Protein AF-A0A967VEQ6-F1 (afdb_monomer_lite)

Structure (mmCIF, N/CA/C/O backbone):
data_AF-A0A967VEQ6-F1
#
_entry.id   AF-A0A967VEQ6-F1
#
loop_
_atom_site.group_PDB
_atom_site.id
_atom_site.type_symbol
_atom_site.label_atom_id
_atom_site.label_alt_id
_atom_site.label_comp_id
_atom_site.label_asym_id
_atom_site.label_entity_id
_atom_site.label_seq_id
_atom_site.pdbx_PDB_ins_code
_atom_site.Cartn_x
_atom_site.Cartn_y
_atom_site.Cartn_z
_atom_site.occupancy
_atom_site.B_iso_or_equiv
_atom_site.auth_seq_id
_atom_site.auth_comp_id
_atom_site.auth_asym_id
_atom_site.auth_atom_id
_atom_site.pdbx_PDB_model_num
ATOM 1 N N . MET A 1 1 ? 59.742 14.431 -44.440 1.00 44.62 1 MET A N 1
ATOM 2 C CA . MET A 1 1 ? 60.206 13.029 -44.356 1.00 44.62 1 MET A CA 1
ATOM 3 C C . MET A 1 1 ? 60.712 12.872 -42.929 1.00 44.62 1 MET A C 1
ATOM 5 O O . MET A 1 1 ? 61.759 13.417 -42.638 1.00 44.62 1 MET A O 1
ATOM 9 N N . THR A 1 2 ? 59.955 12.389 -41.951 1.00 40.81 2 THR A N 1
ATOM 10 C CA . THR A 1 2 ? 58.990 11.280 -41.956 1.00 40.81 2 THR A CA 1
ATOM 11 C C . THR A 1 2 ? 57.835 11.520 -40.982 1.00 40.81 2 THR A C 1
ATOM 13 O O . THR A 1 2 ? 57.964 12.232 -39.993 1.00 40.81 2 THR A O 1
ATOM 16 N N . ASP A 1 3 ? 56.724 10.916 -41.373 1.00 40.66 3 ASP A N 1
ATOM 17 C CA . ASP A 1 3 ? 55.355 10.959 -40.883 1.00 40.66 3 ASP A CA 1
ATOM 18 C C . ASP A 1 3 ? 55.186 10.548 -39.408 1.00 40.66 3 ASP A C 1
ATOM 20 O O . ASP A 1 3 ? 55.704 9.517 -38.977 1.00 40.66 3 ASP A O 1
ATOM 24 N N . VAL A 1 4 ? 54.425 11.350 -38.661 1.00 54.12 4 VAL A N 1
ATOM 25 C CA . VAL A 1 4 ? 53.820 10.985 -37.375 1.00 54.12 4 VAL A CA 1
ATOM 26 C C . VAL A 1 4 ? 52.385 10.598 -37.707 1.00 54.12 4 VAL A C 1
ATOM 28 O O . VAL A 1 4 ? 51.506 11.455 -37.744 1.00 54.12 4 VAL A O 1
ATOM 31 N N . ALA A 1 5 ? 52.142 9.321 -37.992 1.00 50.91 5 ALA A N 1
ATOM 32 C CA . ALA A 1 5 ? 50.793 8.845 -38.252 1.00 50.91 5 ALA A CA 1
ATOM 33 C C . ALA A 1 5 ? 50.583 7.408 -37.767 1.00 50.91 5 ALA A C 1
ATOM 35 O O . ALA A 1 5 ? 51.317 6.490 -38.121 1.00 50.91 5 ALA A O 1
ATOM 36 N N . SER A 1 6 ? 49.475 7.247 -37.040 1.00 51.94 6 SER A N 1
ATOM 37 C CA . SER A 1 6 ? 48.657 6.036 -36.986 1.00 51.94 6 SER A CA 1
ATOM 38 C C . SER A 1 6 ? 49.161 4.855 -36.148 1.00 51.94 6 SER A C 1
ATOM 40 O O . SER A 1 6 ? 49.584 3.836 -36.686 1.00 51.94 6 SER A O 1
ATOM 42 N N . ILE A 1 7 ? 48.908 4.912 -34.835 1.00 46.06 7 ILE A N 1
ATOM 43 C CA . ILE A 1 7 ? 48.456 3.727 -34.081 1.00 46.06 7 ILE A CA 1
ATOM 44 C C . ILE A 1 7 ? 47.277 4.146 -33.189 1.00 46.06 7 ILE A C 1
ATOM 46 O O . ILE A 1 7 ? 47.379 4.231 -31.971 1.00 46.06 7 ILE A O 1
ATOM 50 N N . GLY A 1 8 ? 46.156 4.480 -33.824 1.00 44.72 8 GLY A N 1
ATOM 51 C CA . GLY A 1 8 ? 44.846 4.530 -33.181 1.00 44.72 8 GLY A CA 1
ATOM 52 C C . GLY A 1 8 ? 44.012 3.405 -33.770 1.00 44.72 8 GLY A C 1
ATOM 53 O O . GLY A 1 8 ? 43.327 3.609 -34.765 1.00 44.72 8 GLY A O 1
ATOM 54 N N . SER A 1 9 ? 44.139 2.193 -33.233 1.00 47.47 9 SER A N 1
ATOM 55 C CA . SER A 1 9 ? 43.247 1.096 -33.597 1.00 47.47 9 SER A CA 1
ATOM 56 C C . SER A 1 9 ? 41.858 1.412 -33.050 1.00 47.47 9 SER A C 1
ATOM 58 O O . SER A 1 9 ? 41.640 1.338 -31.840 1.00 47.47 9 SER A O 1
ATOM 60 N N . GLU A 1 10 ? 40.935 1.775 -33.940 1.00 49.12 10 GLU A N 1
ATOM 61 C CA . GLU A 1 10 ? 39.502 1.785 -33.669 1.00 49.12 10 GLU A CA 1
ATOM 62 C C . GLU A 1 10 ? 39.088 0.376 -33.230 1.00 49.12 10 GLU A C 1
ATOM 64 O O . GLU A 1 10 ? 38.864 -0.521 -34.045 1.00 49.12 10 GLU A O 1
ATOM 69 N N . VAL A 1 11 ? 39.000 0.160 -31.917 1.00 54.25 11 VAL A N 1
ATOM 70 C CA . VAL A 1 11 ? 38.234 -0.952 -31.359 1.00 54.25 11 VAL A CA 1
ATOM 71 C C . VAL A 1 11 ? 36.773 -0.586 -31.588 1.00 54.25 11 VAL A C 1
ATOM 73 O O . VAL A 1 11 ? 36.128 0.034 -30.748 1.00 54.25 11 VAL A O 1
ATOM 76 N N . GLY A 1 12 ? 36.273 -0.880 -32.788 1.00 50.41 12 GLY A N 1
ATOM 77 C CA . GLY A 1 12 ? 34.858 -0.757 -33.094 1.00 50.41 12 GLY A CA 1
ATOM 78 C C . GLY A 1 12 ? 34.085 -1.689 -32.170 1.00 50.41 12 GLY A C 1
ATOM 79 O O . GLY A 1 12 ? 34.202 -2.909 -32.286 1.00 50.41 12 GLY A O 1
ATOM 80 N N . GLU A 1 13 ? 33.323 -1.121 -31.236 1.00 62.56 13 GLU A N 1
ATOM 81 C CA . GLU A 1 13 ? 32.417 -1.894 -30.394 1.00 62.56 13 GLU A CA 1
ATOM 82 C C . GLU A 1 13 ? 31.507 -2.761 -31.279 1.00 62.56 13 GLU A C 1
ATOM 84 O O . GLU A 1 13 ? 30.995 -2.285 -32.304 1.00 62.56 13 GLU A O 1
ATOM 89 N N . PRO A 1 14 ? 31.276 -4.035 -30.920 1.00 56.16 14 PRO A N 1
ATOM 90 C CA . PRO A 1 14 ? 30.368 -4.8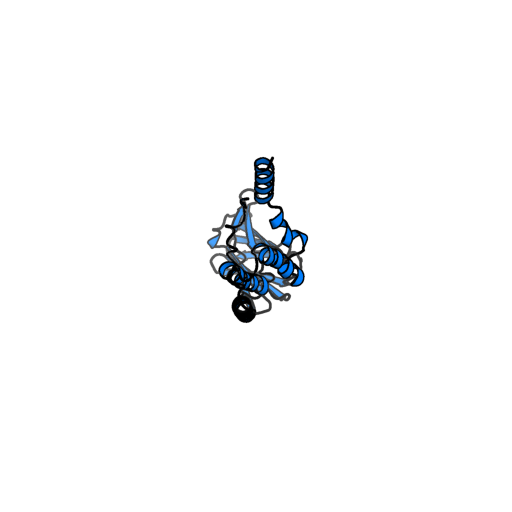83 -31.669 1.00 56.16 14 PRO A CA 1
ATOM 91 C C . PRO A 1 14 ? 28.955 -4.298 -31.579 1.00 56.16 14 PRO A C 1
ATOM 93 O O . PRO A 1 14 ? 28.251 -4.460 -30.584 1.00 56.16 14 PRO A O 1
ATOM 96 N N . ARG A 1 15 ? 28.516 -3.618 -32.645 1.00 61.06 15 ARG A N 1
ATOM 97 C CA . ARG A 1 15 ? 27.133 -3.156 -32.803 1.00 61.06 15 ARG A CA 1
ATOM 98 C C . ARG A 1 15 ? 26.207 -4.370 -32.755 1.00 61.06 15 ARG A C 1
ATOM 100 O O . ARG A 1 15 ? 26.087 -5.106 -33.735 1.00 61.06 15 ARG A O 1
ATOM 107 N N . ARG A 1 16 ? 25.559 -4.591 -31.606 1.00 64.69 16 ARG A N 1
ATOM 108 C CA . ARG A 1 16 ? 24.550 -5.644 -31.422 1.00 64.69 16 ARG A CA 1
ATOM 109 C C . ARG A 1 16 ? 23.496 -5.500 -32.523 1.00 64.69 16 ARG A C 1
ATOM 111 O O . ARG A 1 16 ? 22.902 -4.437 -32.693 1.00 64.69 16 ARG A O 1
ATOM 118 N N . GLY A 1 17 ? 23.287 -6.563 -33.300 1.00 73.31 17 GLY A N 1
ATOM 119 C CA . GLY A 1 17 ? 22.311 -6.551 -34.388 1.00 73.31 17 GLY A CA 1
ATOM 120 C C . GLY A 1 17 ? 20.896 -6.291 -33.863 1.00 73.31 17 GLY A C 1
ATOM 121 O O . GLY A 1 17 ? 20.541 -6.770 -32.786 1.00 73.31 17 GLY A O 1
ATOM 122 N N . ARG A 1 18 ? 20.069 -5.577 -34.641 1.00 71.50 18 ARG A N 1
ATOM 123 C CA . ARG A 1 18 ? 18.673 -5.226 -34.287 1.00 71.50 18 ARG A CA 1
ATOM 124 C C . ARG A 1 18 ? 17.852 -6.410 -33.751 1.00 71.50 18 ARG A C 1
ATOM 126 O O . ARG A 1 18 ? 17.027 -6.224 -32.865 1.00 71.50 18 ARG A O 1
ATOM 133 N N . GLY A 1 19 ? 18.100 -7.627 -34.246 1.00 75.19 19 GLY A N 1
ATOM 134 C CA . GLY A 1 19 ? 17.416 -8.842 -33.784 1.00 75.19 19 GLY A CA 1
ATOM 135 C C . GLY A 1 19 ? 17.726 -9.231 -32.333 1.00 75.19 19 GLY A C 1
ATOM 136 O O . GLY A 1 19 ? 16.833 -9.676 -31.620 1.00 75.19 19 GLY A O 1
ATOM 137 N N . ALA A 1 20 ? 18.956 -9.007 -31.861 1.00 80.25 20 ALA A N 1
ATOM 138 C CA . ALA A 1 20 ? 19.333 -9.296 -30.476 1.00 80.25 20 ALA A CA 1
ATOM 139 C C . ALA A 1 20 ? 18.688 -8.302 -29.498 1.00 80.25 20 ALA A C 1
ATOM 141 O O . ALA A 1 20 ? 18.198 -8.702 -28.447 1.00 80.25 20 ALA A O 1
ATOM 142 N N . GLN A 1 21 ? 18.628 -7.019 -29.868 1.00 82.56 21 GLN A N 1
ATOM 143 C CA . GLN A 1 21 ? 17.961 -5.989 -29.063 1.00 82.56 21 GLN A CA 1
ATOM 144 C C . GLN A 1 21 ? 16.451 -6.231 -28.959 1.00 82.56 21 GLN A C 1
ATOM 146 O O . GLN A 1 21 ? 15.888 -6.128 -27.873 1.00 82.56 21 GLN A O 1
ATOM 151 N N . ALA A 1 22 ? 15.806 -6.620 -30.063 1.00 85.88 22 ALA A N 1
ATOM 152 C CA . ALA A 1 22 ? 14.388 -6.971 -30.059 1.00 85.88 22 ALA A CA 1
ATOM 153 C C . ALA A 1 22 ? 14.085 -8.169 -29.140 1.00 85.88 22 ALA A C 1
ATOM 155 O O . ALA A 1 22 ? 13.099 -8.142 -28.407 1.00 85.88 22 ALA A O 1
ATOM 156 N N . GLY A 1 23 ? 14.952 -9.189 -29.129 1.00 91.75 23 GLY A N 1
ATOM 157 C CA . GLY A 1 23 ? 14.816 -10.336 -28.227 1.00 91.75 23 GLY A CA 1
ATOM 158 C C . GLY A 1 23 ? 14.926 -9.954 -26.747 1.00 91.75 23 GLY A C 1
ATOM 159 O O . GLY A 1 23 ? 14.109 -10.389 -25.941 1.00 91.75 23 GLY A O 1
ATOM 160 N N . LEU A 1 24 ? 15.887 -9.097 -26.389 1.00 93.00 24 LEU A N 1
ATOM 161 C CA . LEU A 1 24 ? 16.053 -8.620 -25.009 1.00 93.00 24 LEU A CA 1
ATOM 162 C C . LEU A 1 24 ? 14.868 -7.771 -24.542 1.00 93.00 24 LEU A C 1
ATOM 164 O O . LEU A 1 24 ? 14.398 -7.939 -23.418 1.00 93.00 24 LEU A O 1
ATOM 168 N N . LEU A 1 25 ? 14.344 -6.908 -25.416 1.00 94.12 25 LEU A N 1
ATOM 169 C CA . LEU A 1 25 ? 13.151 -6.125 -25.114 1.00 94.12 25 LEU A CA 1
ATOM 170 C C . LEU A 1 25 ? 11.929 -7.026 -24.898 1.00 94.12 25 LEU A C 1
ATOM 172 O O . LEU A 1 25 ? 11.168 -6.809 -23.959 1.00 94.12 25 LEU A O 1
ATOM 176 N N . ALA A 1 26 ? 11.763 -8.064 -25.723 1.00 95.31 26 ALA A N 1
ATOM 177 C CA . ALA A 1 26 ? 10.682 -9.029 -25.552 1.00 95.31 26 ALA A CA 1
ATOM 178 C C . ALA A 1 26 ? 10.773 -9.757 -24.201 1.00 95.31 26 ALA A C 1
ATOM 180 O O . ALA A 1 26 ? 9.753 -9.941 -23.543 1.00 95.31 26 ALA A O 1
ATOM 181 N N . ILE A 1 27 ? 11.983 -10.109 -23.752 1.00 96.88 27 ILE A N 1
ATOM 182 C CA . ILE A 1 27 ? 12.199 -10.700 -22.423 1.00 96.88 27 ILE A CA 1
ATOM 183 C C . ILE A 1 27 ? 11.841 -9.698 -21.321 1.00 96.88 27 ILE A C 1
ATOM 185 O O . ILE A 1 27 ? 11.131 -10.066 -20.391 1.00 96.88 27 ILE A O 1
ATOM 189 N N . ALA A 1 28 ? 12.279 -8.440 -21.425 1.00 97.06 28 ALA A N 1
ATOM 190 C CA . ALA A 1 28 ? 11.956 -7.412 -20.434 1.00 97.06 28 ALA A CA 1
ATOM 191 C C . ALA A 1 28 ? 10.438 -7.199 -20.306 1.00 97.06 28 ALA A C 1
ATOM 193 O O . ALA A 1 28 ? 9.916 -7.149 -19.195 1.00 97.06 28 ALA A O 1
ATOM 194 N N . ILE A 1 29 ? 9.722 -7.155 -21.434 1.00 97.56 29 ILE A N 1
ATOM 195 C CA . ILE A 1 29 ? 8.257 -7.053 -21.462 1.00 97.56 29 ILE A CA 1
ATOM 196 C C . ILE A 1 29 ? 7.610 -8.311 -20.877 1.00 97.56 29 ILE A C 1
ATOM 198 O O . ILE A 1 29 ? 6.671 -8.197 -20.097 1.00 97.56 29 ILE A O 1
ATOM 202 N N . ALA A 1 30 ? 8.101 -9.505 -21.217 1.00 98.06 30 ALA A N 1
ATOM 203 C CA . ALA A 1 30 ? 7.548 -10.756 -20.705 1.00 98.06 30 ALA A CA 1
ATOM 204 C C . ALA A 1 30 ? 7.719 -10.879 -19.184 1.00 98.06 30 ALA A C 1
ATOM 206 O O . ALA A 1 30 ? 6.769 -11.223 -18.486 1.00 98.06 30 ALA A O 1
ATOM 207 N N . VAL A 1 31 ? 8.906 -10.555 -18.663 1.00 98.25 31 VAL A N 1
ATOM 2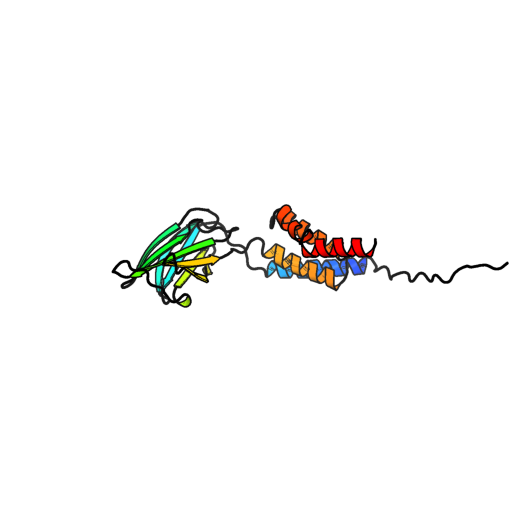08 C CA . VAL A 1 31 ? 9.179 -10.543 -17.219 1.00 98.25 31 VAL A CA 1
ATOM 209 C C . VAL A 1 31 ? 8.350 -9.466 -16.527 1.00 98.25 31 VAL A C 1
ATOM 211 O O . VAL A 1 31 ? 7.724 -9.752 -15.511 1.00 98.25 31 VAL A O 1
ATOM 214 N N . GLY A 1 32 ? 8.292 -8.255 -17.088 1.00 97.75 32 GLY A N 1
ATOM 215 C CA . GLY A 1 32 ? 7.473 -7.176 -16.543 1.00 97.75 32 GLY A CA 1
ATOM 216 C C . GLY A 1 32 ? 5.985 -7.524 -16.517 1.00 97.75 32 GLY A C 1
ATOM 217 O O . GLY A 1 32 ? 5.333 -7.343 -15.498 1.00 97.75 32 GLY A O 1
ATOM 218 N N . GLY A 1 33 ? 5.451 -8.108 -17.591 1.00 97.75 33 GLY A N 1
ATOM 219 C CA . GLY A 1 33 ? 4.062 -8.565 -17.651 1.00 97.75 33 GLY A CA 1
ATOM 220 C C . GLY A 1 33 ? 3.763 -9.695 -16.664 1.00 97.75 33 GLY A C 1
ATOM 221 O O . GLY A 1 33 ? 2.727 -9.669 -16.006 1.00 97.75 33 GLY A O 1
ATOM 222 N N . LEU A 1 34 ? 4.683 -10.653 -16.508 1.00 98.19 34 LEU A N 1
ATOM 223 C CA . LEU A 1 34 ? 4.556 -11.722 -15.514 1.00 98.19 34 LEU A CA 1
ATOM 224 C C . LEU A 1 34 ? 4.520 -11.158 -14.089 1.00 98.19 34 LEU A C 1
ATOM 226 O O . LEU A 1 34 ? 3.666 -11.545 -13.299 1.00 98.19 34 LEU A O 1
ATOM 230 N N . LEU A 1 35 ? 5.430 -10.240 -13.765 1.00 97.94 35 LEU A N 1
ATOM 231 C CA . LEU A 1 35 ? 5.487 -9.614 -12.449 1.00 97.94 35 LEU A CA 1
ATOM 232 C C . LEU A 1 35 ? 4.279 -8.712 -12.177 1.00 97.94 35 LEU A C 1
ATOM 234 O O . LEU A 1 35 ? 3.750 -8.745 -11.072 1.00 97.94 35 LEU A O 1
ATOM 238 N N . ALA A 1 36 ? 3.793 -7.979 -13.179 1.00 97.00 36 ALA A N 1
ATOM 239 C CA . ALA A 1 36 ? 2.558 -7.209 -13.068 1.00 97.00 36 ALA A CA 1
ATOM 240 C C . ALA A 1 36 ? 1.346 -8.110 -12.782 1.00 97.00 36 ALA A C 1
ATOM 242 O O . ALA A 1 36 ? 0.513 -7.769 -11.951 1.00 97.00 36 ALA A O 1
ATOM 243 N N . ALA A 1 37 ? 1.270 -9.282 -13.422 1.00 96.25 37 ALA A N 1
ATOM 244 C CA . ALA A 1 37 ? 0.191 -10.247 -13.203 1.00 96.25 37 ALA A CA 1
ATOM 245 C C . ALA A 1 37 ? 0.255 -10.949 -11.834 1.00 96.25 37 ALA A C 1
ATOM 247 O O . ALA A 1 37 ? -0.758 -11.452 -11.357 1.00 96.25 37 ALA A O 1
ATOM 248 N N . LEU A 1 38 ? 1.438 -11.007 -11.216 1.00 96.75 38 LEU A N 1
ATOM 249 C CA . LEU A 1 38 ? 1.645 -11.559 -9.873 1.00 96.75 38 LEU A CA 1
ATOM 250 C C . LEU A 1 38 ? 1.508 -10.508 -8.765 1.00 96.75 38 LEU A C 1
ATOM 252 O O . LEU A 1 38 ? 1.586 -10.860 -7.587 1.00 96.75 38 LEU A O 1
ATOM 256 N N . ALA A 1 39 ? 1.356 -9.232 -9.120 1.00 95.06 39 ALA A N 1
ATOM 257 C CA . ALA A 1 39 ? 1.254 -8.170 -8.138 1.00 95.06 39 ALA A CA 1
ATOM 258 C C . ALA A 1 39 ? -0.037 -8.301 -7.314 1.00 95.06 39 ALA A C 1
ATOM 260 O O . ALA A 1 39 ? -1.080 -8.670 -7.864 1.00 95.06 39 ALA A O 1
ATOM 261 N N . PRO A 1 40 ? 0.009 -7.977 -6.008 1.00 90.56 40 PRO A N 1
ATOM 262 C CA . PRO A 1 40 ? -1.200 -7.834 -5.213 1.00 90.56 40 PRO A CA 1
ATOM 263 C C . PRO A 1 40 ? -2.145 -6.825 -5.880 1.00 90.56 40 PRO A C 1
ATOM 265 O O . PRO A 1 40 ? -1.677 -5.757 -6.286 1.00 90.56 40 PRO A O 1
ATOM 268 N N . PRO A 1 41 ? -3.441 -7.146 -6.019 1.00 91.31 41 PRO A N 1
ATOM 269 C CA . PRO A 1 41 ? -4.391 -6.212 -6.591 1.00 91.31 41 PRO A CA 1
ATOM 270 C C . PRO A 1 41 ? -4.644 -5.065 -5.618 1.00 91.31 41 PRO A C 1
ATOM 272 O O . PRO A 1 41 ? -4.715 -5.277 -4.400 1.00 91.31 41 PRO A O 1
ATOM 275 N N . ASP A 1 42 ? -4.833 -3.878 -6.186 1.00 91.94 42 ASP A N 1
ATOM 276 C CA . ASP A 1 42 ? -5.193 -2.672 -5.452 1.00 91.94 42 ASP A CA 1
ATOM 277 C C . ASP A 1 42 ? -6.517 -2.874 -4.693 1.00 91.94 42 ASP A C 1
ATOM 279 O O . ASP A 1 42 ? -7.264 -3.839 -4.926 1.00 91.94 42 ASP A O 1
ATOM 283 N N . TRP A 1 43 ? -6.778 -2.023 -3.705 1.00 92.06 43 TRP A N 1
ATOM 284 C CA . TRP A 1 43 ? -8.017 -2.129 -2.940 1.00 92.06 43 TRP A CA 1
ATOM 285 C C . TRP A 1 43 ? -9.185 -1.648 -3.803 1.00 92.06 43 TRP A C 1
ATOM 287 O O . TRP A 1 43 ? -9.077 -0.591 -4.418 1.00 92.06 43 TRP A O 1
ATOM 297 N N . PRO A 1 44 ? -10.294 -2.402 -3.887 1.00 92.62 44 PRO A N 1
ATOM 298 C CA . PRO A 1 44 ? -11.470 -1.919 -4.582 1.00 92.62 44 PRO A CA 1
ATOM 299 C C . PRO A 1 44 ? -12.125 -0.804 -3.765 1.00 92.62 44 PRO A C 1
ATOM 301 O O . PRO A 1 44 ? -12.315 -0.949 -2.554 1.00 92.62 44 PRO A O 1
ATOM 304 N N . GLU A 1 45 ? -12.525 0.265 -4.445 1.00 92.56 45 GLU A N 1
ATOM 305 C CA . GLU A 1 45 ? -13.454 1.247 -3.893 1.00 92.56 45 GLU A CA 1
ATOM 306 C C . GLU A 1 45 ? -14.809 0.586 -3.586 1.00 92.56 45 GLU A C 1
ATOM 308 O O . GLU A 1 45 ? -15.261 -0.319 -4.302 1.00 92.56 45 GLU A O 1
ATOM 313 N N . GLY A 1 46 ? -15.483 1.062 -2.538 1.00 93.50 46 GLY A N 1
ATOM 314 C CA . GLY A 1 46 ? -16.851 0.663 -2.211 1.00 93.50 46 GLY A CA 1
ATOM 315 C C . GLY A 1 46 ? -17.054 0.211 -0.770 1.00 93.50 46 GLY A C 1
ATOM 316 O O . GLY A 1 46 ? -16.251 0.481 0.119 1.00 93.50 46 GLY A O 1
ATOM 317 N N . GLU A 1 47 ? -18.179 -0.459 -0.524 1.00 94.50 47 GLU A N 1
ATOM 318 C CA . GLU A 1 47 ? -18.587 -0.847 0.827 1.00 94.50 47 GLU A CA 1
ATOM 319 C C . GLU A 1 47 ? -17.621 -1.865 1.449 1.00 94.50 47 GLU A C 1
ATOM 321 O O . GLU A 1 47 ? -17.270 -2.885 0.854 1.00 94.50 47 GLU A O 1
ATOM 326 N N . GLY A 1 48 ? -17.229 -1.596 2.687 1.00 94.62 48 GLY A N 1
ATOM 327 C CA . GLY A 1 48 ? -16.397 -2.457 3.505 1.00 94.62 48 GLY A CA 1
ATOM 328 C C . GLY A 1 48 ? -16.855 -2.471 4.958 1.00 94.62 48 GLY A C 1
ATOM 329 O O . GLY A 1 48 ? -17.846 -1.857 5.357 1.00 94.62 48 GLY A O 1
ATOM 330 N N . THR A 1 49 ? -16.137 -3.212 5.792 1.00 96.19 49 THR A N 1
ATOM 331 C CA . THR A 1 49 ? -16.405 -3.263 7.234 1.00 96.19 49 THR A CA 1
ATOM 332 C C . THR A 1 49 ? -15.099 -3.276 7.998 1.00 96.19 49 THR A C 1
ATOM 334 O O . THR A 1 49 ? -14.263 -4.156 7.794 1.00 96.19 49 THR A O 1
ATOM 337 N N . VAL A 1 50 ? -14.933 -2.320 8.906 1.00 96.62 50 VAL A N 1
ATOM 338 C CA . VAL A 1 50 ? -13.836 -2.330 9.870 1.00 96.62 50 VAL A CA 1
ATOM 339 C C . VAL A 1 50 ? -14.270 -3.138 11.083 1.00 96.62 50 VAL A C 1
ATOM 341 O O . VAL A 1 50 ? -15.376 -2.982 11.590 1.00 96.62 50 VAL A O 1
ATOM 344 N N . THR A 1 51 ? -13.392 -4.022 11.537 1.00 97.06 51 THR A N 1
ATOM 345 C CA . THR A 1 51 ? -13.601 -4.922 12.669 1.00 97.06 51 THR A CA 1
ATOM 346 C C . THR A 1 51 ? -12.446 -4.767 13.643 1.00 97.06 51 THR A C 1
ATOM 348 O O . THR A 1 51 ? -11.281 -4.887 13.264 1.00 97.06 51 THR A O 1
ATOM 351 N N . LEU A 1 52 ? -12.772 -4.493 14.902 1.00 97.00 52 LEU A N 1
ATOM 352 C CA . LEU A 1 52 ? -11.819 -4.473 16.001 1.00 97.00 52 LEU A CA 1
ATOM 353 C C . LEU A 1 52 ? -11.976 -5.772 16.781 1.00 97.00 52 LEU A C 1
ATOM 355 O O . LEU A 1 52 ? -13.081 -6.112 17.208 1.00 97.00 52 LEU A O 1
ATOM 359 N N . SER A 1 53 ? -10.874 -6.484 16.975 1.00 95.62 53 SER A N 1
ATOM 360 C CA . SER A 1 53 ? -10.819 -7.697 17.785 1.00 95.62 53 SER A CA 1
ATOM 361 C C . SER A 1 53 ? -9.837 -7.528 18.936 1.00 95.62 53 SER A C 1
ATOM 363 O O . SER A 1 53 ? -8.764 -6.947 18.767 1.00 95.62 53 SER A O 1
ATOM 365 N N . TYR A 1 54 ? -10.198 -8.062 20.099 1.00 94.94 54 TYR A N 1
ATOM 366 C CA . TYR A 1 54 ? -9.349 -8.114 21.281 1.00 94.94 54 TYR A CA 1
ATOM 367 C C . TYR A 1 54 ? -9.219 -9.562 21.754 1.00 94.94 54 TYR A C 1
ATOM 369 O O . TYR A 1 54 ? -10.220 -10.249 21.931 1.00 94.94 54 TYR A O 1
ATOM 377 N N . LEU A 1 55 ? -7.985 -10.047 21.923 1.00 93.62 55 LEU A N 1
ATOM 378 C CA . LEU A 1 55 ? -7.682 -11.440 22.294 1.00 93.62 55 LEU A CA 1
ATOM 379 C C . LEU A 1 55 ? -8.345 -12.484 21.369 1.00 93.62 55 LEU A C 1
ATOM 381 O O . LEU A 1 55 ? -8.704 -13.579 21.798 1.00 93.62 55 LEU A O 1
ATOM 385 N N . GLY A 1 56 ? -8.491 -12.146 20.085 1.00 90.94 56 GLY A N 1
ATOM 386 C CA . GLY A 1 56 ? -9.108 -13.007 19.071 1.00 90.94 56 GLY A CA 1
ATOM 387 C C . GLY A 1 56 ? -10.639 -12.993 19.051 1.00 90.94 56 GLY A C 1
ATOM 388 O O . GLY A 1 56 ? -11.228 -13.663 18.205 1.00 90.94 56 GLY A O 1
ATOM 389 N N . GLU A 1 57 ? -11.289 -12.229 19.930 1.00 93.44 57 GLU A N 1
ATOM 390 C CA . GLU A 1 57 ? -12.738 -12.038 19.929 1.00 93.44 57 GLU A CA 1
ATOM 391 C C . GLU A 1 57 ? -13.094 -10.682 19.310 1.00 93.44 57 GLU A C 1
ATOM 393 O O . GLU A 1 57 ? -12.484 -9.660 19.628 1.00 93.44 57 GLU A O 1
ATOM 398 N N . GLN A 1 58 ? -14.074 -10.660 18.407 1.00 94.31 58 GLN A N 1
ATOM 399 C CA . GLN A 1 58 ? -14.539 -9.424 17.785 1.00 94.31 58 GLN A CA 1
ATOM 400 C C . GLN A 1 58 ? -15.283 -8.572 18.821 1.00 94.31 58 GLN A C 1
ATOM 402 O O . GLN A 1 58 ? -16.315 -8.990 19.341 1.00 94.31 58 GLN A O 1
ATOM 407 N N . VAL A 1 59 ? -14.779 -7.365 19.088 1.00 95.44 59 VAL A N 1
ATOM 408 C CA . VAL A 1 59 ? -15.360 -6.430 20.064 1.00 95.44 59 VAL A CA 1
ATOM 409 C C . VAL A 1 59 ? -16.161 -5.313 19.404 1.00 95.44 59 VAL A C 1
ATOM 411 O O . VAL A 1 59 ? -17.166 -4.886 19.962 1.00 95.44 59 VAL A O 1
ATOM 414 N N . ALA A 1 60 ? -15.766 -4.869 18.208 1.00 94.62 60 ALA A N 1
ATOM 415 C CA . ALA A 1 60 ? -16.473 -3.829 17.466 1.00 94.62 60 ALA A CA 1
ATOM 416 C C . ALA A 1 60 ? -16.510 -4.143 15.969 1.00 94.62 60 ALA A C 1
ATOM 418 O O . ALA A 1 60 ? -15.595 -4.768 15.429 1.00 94.62 60 ALA A O 1
ATOM 419 N N . ALA A 1 61 ? -17.552 -3.672 15.291 1.00 95.25 61 ALA A N 1
ATOM 420 C CA . ALA A 1 61 ? -17.587 -3.602 13.839 1.00 95.25 61 ALA A CA 1
ATOM 421 C C . ALA A 1 61 ? -18.386 -2.388 13.381 1.00 95.25 61 ALA A C 1
ATOM 423 O O . ALA A 1 61 ? -19.437 -2.096 13.950 1.00 95.25 61 ALA A O 1
ATOM 424 N N . ALA A 1 62 ? -17.905 -1.721 12.337 1.00 94.81 62 ALA A N 1
ATOM 425 C CA . ALA A 1 62 ? -18.610 -0.622 11.699 1.00 94.81 62 ALA A CA 1
ATOM 426 C C . ALA A 1 62 ? -18.490 -0.706 10.174 1.00 94.81 62 ALA A C 1
ATOM 428 O O . ALA A 1 62 ? -17.420 -1.062 9.663 1.00 94.81 62 ALA A O 1
ATOM 429 N N . PRO A 1 63 ? -19.575 -0.397 9.442 1.00 95.38 63 PRO A N 1
ATOM 430 C CA . PRO A 1 63 ? -19.504 -0.249 7.999 1.00 95.38 63 PRO A CA 1
ATOM 431 C C . PRO A 1 63 ? -18.636 0.961 7.652 1.00 95.38 63 PRO A C 1
ATOM 433 O O . PRO A 1 63 ? -18.655 1.969 8.357 1.00 95.38 63 PRO A O 1
ATOM 436 N N . VAL A 1 64 ? -17.881 0.848 6.567 1.00 94.94 64 VAL A N 1
ATOM 437 C CA . VAL A 1 64 ? -17.048 1.923 6.019 1.00 94.94 64 VAL A CA 1
ATOM 438 C C . VAL A 1 64 ? -17.171 1.923 4.502 1.00 94.94 64 VAL A C 1
ATOM 440 O O . VAL A 1 64 ? -17.485 0.888 3.916 1.00 94.94 64 VAL A O 1
ATOM 443 N N . VAL A 1 65 ? -16.888 3.050 3.860 1.00 94.81 65 VAL A N 1
ATOM 444 C CA . VAL A 1 65 ? -16.745 3.116 2.403 1.00 94.81 65 VAL A CA 1
ATOM 445 C C . VAL A 1 65 ? -15.269 3.323 2.086 1.00 94.81 65 VAL A C 1
ATOM 447 O O . VAL A 1 65 ? -14.677 4.333 2.456 1.00 94.81 65 VAL A O 1
ATOM 450 N N . VAL A 1 66 ? -14.653 2.326 1.456 1.00 92.75 66 VAL A N 1
ATOM 451 C CA . VAL A 1 66 ? -13.256 2.373 1.020 1.00 92.75 66 VAL A CA 1
ATOM 452 C C . VAL A 1 66 ? -13.135 3.344 -0.153 1.00 92.75 66 VAL A C 1
ATOM 454 O O . VAL A 1 66 ? -13.892 3.231 -1.118 1.00 92.75 66 VAL A O 1
ATOM 457 N N . GLY A 1 67 ? -12.183 4.272 -0.060 1.00 89.62 67 GLY A N 1
ATOM 458 C CA . GLY A 1 67 ? -11.954 5.350 -1.030 1.00 89.62 67 GLY A CA 1
ATOM 459 C C . GLY A 1 67 ? -12.584 6.687 -0.625 1.00 89.62 67 GLY A C 1
ATOM 460 O O . GLY A 1 67 ? -12.218 7.731 -1.161 1.00 89.62 67 GLY A O 1
ATOM 461 N N . GLU A 1 68 ? -13.472 6.697 0.374 1.00 88.19 68 GLU A N 1
ATOM 462 C CA . GLU A 1 68 ? -14.049 7.928 0.913 1.00 88.19 68 GLU A CA 1
ATOM 463 C C . GLU A 1 68 ? -13.328 8.369 2.194 1.00 88.19 68 GLU A C 1
ATOM 465 O O . GLU A 1 68 ? -13.077 7.585 3.112 1.00 88.19 68 GLU A O 1
ATOM 470 N N . SER A 1 69 ? -13.010 9.663 2.279 1.00 85.88 69 SER A N 1
ATOM 471 C CA . SER A 1 69 ? -12.398 10.272 3.468 1.00 85.88 69 SER A CA 1
ATOM 472 C C . SER A 1 69 ? -13.443 10.634 4.530 1.00 85.88 69 SER A C 1
ATOM 474 O O . SER A 1 69 ? -13.496 11.775 4.995 1.00 85.88 69 SER A O 1
ATOM 476 N N . GLU A 1 70 ? -14.311 9.685 4.882 1.00 90.31 70 GLU A N 1
ATOM 477 C CA . GLU A 1 70 ? -15.325 9.873 5.921 1.00 90.31 70 GLU A CA 1
ATOM 478 C C . GLU A 1 70 ? -14.800 9.381 7.280 1.00 90.31 70 GLU A C 1
ATOM 480 O O . GLU A 1 70 ? -14.418 8.215 7.393 1.00 90.31 70 GLU A O 1
ATOM 485 N N . PRO A 1 71 ? -14.763 10.231 8.324 1.00 92.88 71 PRO A N 1
ATOM 486 C CA . PRO A 1 71 ? -14.315 9.814 9.646 1.00 92.88 71 PRO A CA 1
ATOM 487 C C . PRO A 1 71 ? -15.199 8.707 10.229 1.00 92.88 71 PRO A C 1
ATOM 489 O O . PRO A 1 71 ? -16.426 8.793 10.180 1.00 92.88 71 PRO A O 1
ATOM 492 N N . VAL A 1 72 ? -14.582 7.698 10.844 1.00 94.19 72 VAL A N 1
ATOM 493 C CA . VAL A 1 72 ? -15.295 6.566 11.453 1.00 94.19 72 VAL A CA 1
ATOM 494 C C . VAL A 1 72 ? -14.889 6.446 12.911 1.00 94.19 72 VAL A C 1
ATOM 496 O O . VAL A 1 72 ? -13.738 6.143 13.205 1.00 94.19 72 VAL A O 1
ATOM 499 N N . ALA A 1 73 ? -15.849 6.625 13.815 1.00 94.94 73 ALA A N 1
ATOM 500 C CA . ALA A 1 73 ? -15.656 6.427 15.246 1.00 94.94 73 ALA A CA 1
ATOM 501 C C . ALA A 1 73 ? -16.590 5.326 15.758 1.00 94.94 73 ALA A C 1
ATOM 503 O O . ALA A 1 73 ? -17.778 5.303 15.424 1.00 94.94 73 ALA A O 1
ATOM 504 N N . VAL A 1 74 ? -16.055 4.403 16.555 1.00 95.00 74 VAL A N 1
ATOM 505 C CA . VAL A 1 74 ? -16.789 3.245 17.070 1.00 95.00 74 VAL A CA 1
ATOM 506 C C . VAL A 1 74 ? -16.476 3.046 18.540 1.00 95.00 74 VAL A C 1
ATOM 508 O O . VAL A 1 74 ? -15.346 2.739 18.913 1.00 95.00 74 VAL A O 1
ATOM 511 N N . ASP A 1 75 ? -17.514 3.147 19.359 1.00 94.25 75 ASP A N 1
ATOM 512 C CA . ASP A 1 75 ? -17.491 2.718 20.749 1.00 94.25 75 ASP A CA 1
ATOM 513 C C . ASP A 1 75 ? -17.941 1.262 20.859 1.00 94.25 75 ASP A C 1
ATOM 515 O O . ASP A 1 75 ? -18.948 0.847 20.278 1.00 94.25 75 ASP A O 1
ATOM 519 N N . ALA A 1 76 ? -17.221 0.482 21.653 1.00 93.25 76 ALA A N 1
ATOM 520 C CA . ALA A 1 76 ? -17.586 -0.880 21.990 1.00 93.25 76 ALA A CA 1
ATOM 521 C C . ALA A 1 76 ? -17.271 -1.193 23.449 1.00 93.25 76 ALA A C 1
ATOM 523 O O . ALA A 1 76 ? -16.487 -0.524 24.120 1.00 93.25 76 ALA A O 1
ATOM 524 N N . THR A 1 77 ? -17.897 -2.237 23.974 1.00 90.88 77 THR A N 1
ATOM 525 C CA . THR A 1 77 ? -17.631 -2.726 25.327 1.00 90.88 77 THR A CA 1
ATOM 526 C C . THR A 1 77 ? -17.576 -4.239 25.285 1.00 90.88 77 THR A C 1
ATOM 528 O O . THR A 1 77 ? -18.472 -4.877 24.735 1.00 90.88 77 THR A O 1
ATOM 531 N N . SER A 1 78 ? -16.524 -4.810 25.861 1.00 88.56 78 SER A N 1
ATOM 532 C CA . SER A 1 78 ? -16.363 -6.253 25.996 1.00 88.56 78 SER A CA 1
ATOM 533 C C . SER A 1 78 ? -15.821 -6.581 27.381 1.00 88.56 78 SER A C 1
ATOM 535 O O . SER A 1 78 ? -14.839 -5.991 27.835 1.00 88.56 78 SER A O 1
ATOM 537 N N . ALA A 1 79 ? -16.483 -7.516 28.064 1.00 86.62 79 ALA A N 1
ATOM 538 C CA . ALA A 1 79 ? -16.240 -7.834 29.468 1.00 86.62 79 ALA A CA 1
ATOM 539 C C . ALA A 1 79 ? -16.246 -6.571 30.358 1.00 86.62 79 ALA A C 1
ATOM 541 O O . ALA A 1 79 ? -17.290 -5.941 30.504 1.00 86.62 79 ALA A O 1
ATOM 542 N N . SER A 1 80 ? -15.101 -6.214 30.944 1.00 88.38 80 SER A N 1
ATOM 543 C CA . SER A 1 80 ? -14.907 -5.058 31.832 1.00 88.38 80 SER A CA 1
ATOM 544 C C . SER A 1 80 ? -14.118 -3.918 31.172 1.00 88.38 80 SER A C 1
ATOM 546 O O . SER A 1 80 ? -13.553 -3.074 31.869 1.00 88.38 80 SER A O 1
ATOM 548 N N . LEU A 1 81 ? -13.984 -3.940 29.842 1.00 93.00 81 LEU A N 1
ATOM 549 C CA . LEU A 1 81 ? -13.218 -2.961 29.074 1.00 93.00 81 LEU A CA 1
ATOM 550 C C . LEU A 1 81 ? -14.115 -2.254 28.058 1.00 93.00 81 LEU A C 1
ATOM 552 O O . LEU A 1 81 ? -14.919 -2.890 27.370 1.00 93.00 81 LEU A O 1
ATOM 556 N N . SER A 1 82 ? -13.936 -0.945 27.927 1.00 93.06 82 SER A N 1
ATOM 557 C CA . SER A 1 82 ? -14.474 -0.154 26.826 1.00 93.06 82 SER A CA 1
ATOM 558 C C . SER A 1 82 ? -13.383 0.135 25.801 1.00 93.06 82 SER A C 1
ATOM 560 O O . SER A 1 82 ? -12.220 0.355 26.139 1.00 93.06 82 SER A O 1
ATOM 562 N N . PHE A 1 83 ? -13.767 0.089 24.532 1.00 95.12 83 PHE A N 1
ATOM 563 C CA . PHE A 1 83 ? -12.902 0.310 23.385 1.00 95.12 83 PHE A CA 1
ATOM 564 C C . PHE A 1 83 ? -13.459 1.482 22.593 1.00 95.12 83 PHE A C 1
ATOM 566 O O . PHE A 1 83 ? -14.646 1.480 22.272 1.00 95.12 83 PHE A O 1
ATOM 573 N N . TYR A 1 84 ? -12.605 2.440 22.258 1.00 94.88 84 TYR A N 1
ATOM 574 C CA . TYR A 1 84 ? -12.935 3.518 21.337 1.00 94.88 84 TYR A CA 1
ATOM 575 C C . TYR A 1 84 ? -11.974 3.452 20.159 1.00 94.88 84 TYR A C 1
ATOM 577 O O . TYR A 1 84 ? -10.762 3.543 20.338 1.00 94.88 84 TYR A O 1
ATOM 585 N N . LEU A 1 85 ? -12.519 3.230 18.972 1.00 96.19 85 LEU A N 1
ATOM 586 C CA . LEU A 1 85 ? -11.796 3.231 17.710 1.00 96.19 85 LEU A CA 1
ATOM 587 C C . LEU A 1 85 ? -12.123 4.524 16.976 1.00 96.19 85 LEU A C 1
ATOM 589 O O . LEU A 1 85 ? -13.298 4.813 16.778 1.00 96.19 85 LEU A O 1
ATOM 593 N N . ASP A 1 86 ? -11.109 5.239 16.512 1.00 96.44 86 ASP A N 1
ATOM 594 C CA . ASP A 1 86 ? -11.272 6.431 15.685 1.00 96.44 86 ASP A CA 1
ATOM 595 C C . ASP A 1 86 ? -10.379 6.340 14.443 1.00 96.44 86 ASP A C 1
ATOM 597 O O . ASP A 1 86 ? -9.173 6.111 14.532 1.00 96.44 86 ASP A O 1
ATOM 601 N N . LEU A 1 87 ? -10.990 6.481 13.269 1.00 95.62 87 LEU A N 1
ATOM 602 C CA . LEU A 1 87 ? -10.340 6.618 11.971 1.00 95.62 87 LEU A CA 1
ATOM 603 C C . LEU A 1 87 ? -10.655 8.023 11.445 1.00 95.62 87 LEU A C 1
ATOM 605 O O . LEU A 1 87 ? -11.640 8.194 10.721 1.00 95.62 87 LEU A O 1
ATOM 609 N N . PRO A 1 88 ? -9.842 9.041 11.769 1.00 93.75 88 PRO A N 1
ATOM 610 C CA . PRO A 1 88 ? -10.172 10.439 11.491 1.00 93.75 88 PRO A CA 1
ATOM 611 C C . PRO A 1 88 ? -10.250 10.764 9.995 1.00 93.75 88 PRO A C 1
ATOM 613 O O . PRO A 1 88 ? -10.933 11.705 9.604 1.00 93.75 88 PRO A O 1
ATOM 616 N N . SER A 1 89 ? -9.548 10.000 9.156 1.00 92.19 89 SER A N 1
ATOM 617 C CA . SER A 1 89 ? -9.549 10.143 7.697 1.00 92.19 89 SER A CA 1
ATOM 618 C C . SER A 1 89 ? -10.337 9.042 6.983 1.00 92.19 89 SER A C 1
ATOM 620 O O . SER A 1 89 ? -10.238 8.934 5.763 1.00 92.19 89 SER A O 1
ATOM 622 N N . GLY A 1 90 ? -11.055 8.190 7.720 1.00 92.31 90 GLY A N 1
ATOM 623 C CA . GLY A 1 90 ? -11.732 7.028 7.151 1.00 92.31 90 GLY A CA 1
ATOM 624 C C . GLY A 1 90 ? -10.776 5.976 6.592 1.00 92.31 90 GLY A C 1
ATOM 625 O O . GLY A 1 90 ? -9.648 5.808 7.067 1.00 92.31 90 GLY A O 1
ATOM 626 N N . VAL A 1 91 ? -11.243 5.253 5.573 1.00 91.81 91 VAL A N 1
ATOM 627 C CA . VAL A 1 91 ? -10.485 4.192 4.900 1.00 91.81 91 VAL A CA 1
ATOM 628 C C . VAL 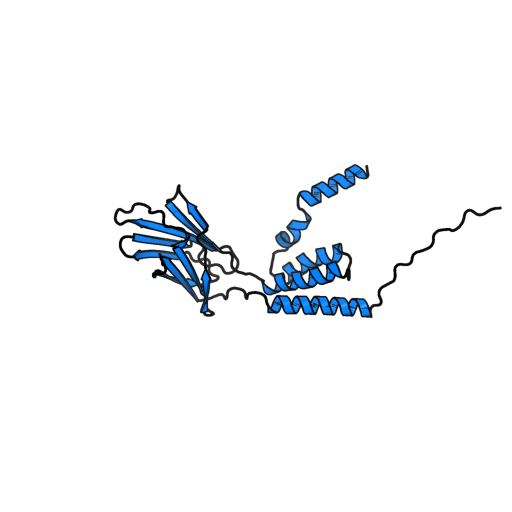A 1 91 ? -10.206 4.607 3.459 1.00 91.81 91 VAL A C 1
ATOM 630 O O . VAL A 1 91 ? -11.005 4.363 2.562 1.00 91.81 91 VAL A O 1
ATOM 633 N N . SER A 1 92 ? -9.048 5.224 3.243 1.00 90.38 92 SER A N 1
ATOM 634 C CA . SER A 1 92 ? -8.567 5.563 1.901 1.00 90.38 92 SER A CA 1
ATOM 635 C C . SER A 1 92 ? -8.060 4.322 1.154 1.00 90.38 92 SER A C 1
ATOM 637 O O . SER A 1 92 ? -7.624 3.353 1.776 1.00 90.38 92 SER A O 1
ATOM 639 N N . ASP A 1 93 ? -8.120 4.360 -0.174 1.00 87.25 93 ASP A N 1
ATOM 640 C CA . ASP A 1 93 ? -7.564 3.385 -1.120 1.00 87.25 93 ASP A CA 1
ATOM 641 C C . ASP A 1 93 ? -6.211 3.825 -1.724 1.00 87.25 93 ASP A C 1
ATOM 643 O O . ASP A 1 93 ? -5.509 2.999 -2.304 1.00 87.25 93 ASP A O 1
ATOM 647 N N . HIS A 1 94 ? -5.816 5.087 -1.529 1.00 83.75 94 HIS A N 1
ATOM 648 C CA . HIS A 1 94 ? -4.584 5.693 -2.060 1.00 83.75 94 HIS A CA 1
ATOM 649 C C . HIS A 1 94 ? -3.677 6.255 -0.949 1.00 83.75 94 HIS A C 1
ATOM 651 O O . HIS A 1 94 ? -2.460 6.066 -0.953 1.00 83.75 94 HIS A O 1
ATOM 657 N N . ASP A 1 95 ? -4.260 6.884 0.074 1.00 86.50 95 ASP A N 1
ATOM 658 C CA . ASP A 1 95 ? -3.520 7.491 1.181 1.00 86.50 95 ASP A CA 1
ATOM 659 C C . ASP A 1 95 ? -3.285 6.532 2.358 1.00 86.50 95 ASP A C 1
ATOM 661 O O . ASP A 1 95 ? -3.866 5.453 2.481 1.00 86.50 95 ASP A O 1
ATOM 665 N N . SER A 1 96 ? -2.417 6.939 3.290 1.00 88.62 96 SER A N 1
ATOM 666 C CA . SER A 1 96 ? -2.243 6.198 4.538 1.00 88.62 96 SER A CA 1
ATOM 667 C C . SER A 1 96 ? -3.493 6.266 5.411 1.00 88.62 96 SER A C 1
ATOM 669 O O . SER A 1 96 ? -3.914 7.348 5.815 1.00 88.62 96 SER A O 1
ATOM 671 N N . ILE A 1 97 ? -3.993 5.102 5.800 1.00 93.50 97 ILE A N 1
ATOM 672 C CA . ILE A 1 97 ? -5.007 4.936 6.833 1.00 93.50 97 ILE A CA 1
ATOM 673 C C . ILE A 1 97 ? -4.317 5.050 8.190 1.00 93.50 97 ILE A C 1
ATOM 675 O O . ILE A 1 97 ? -3.337 4.344 8.452 1.00 93.50 97 ILE A O 1
ATOM 679 N N . ALA A 1 98 ? -4.848 5.911 9.052 1.00 94.62 98 ALA A N 1
ATOM 680 C CA . ALA A 1 98 ? -4.449 6.041 10.445 1.00 94.62 98 ALA A CA 1
ATOM 681 C C . ALA A 1 98 ? -5.668 5.806 11.338 1.00 94.62 98 ALA A C 1
ATOM 683 O O . ALA A 1 98 ? -6.754 6.305 11.052 1.00 94.62 98 ALA A O 1
ATOM 684 N N . ALA A 1 99 ? -5.476 5.041 12.406 1.00 95.69 99 ALA A N 1
ATOM 685 C CA . ALA A 1 99 ? -6.496 4.736 13.388 1.00 95.69 99 ALA A CA 1
ATOM 686 C C . ALA A 1 99 ? -5.917 4.837 14.800 1.00 95.69 99 ALA A C 1
ATOM 688 O O . ALA A 1 99 ? -4.778 4.426 15.049 1.00 95.69 99 ALA A O 1
ATOM 689 N N . THR A 1 100 ? -6.714 5.348 15.727 1.00 96.31 100 THR A N 1
ATOM 690 C CA . THR A 1 100 ? -6.413 5.360 17.156 1.00 96.31 100 THR A CA 1
ATOM 691 C C . THR A 1 100 ? -7.377 4.432 17.880 1.00 96.31 100 THR A C 1
ATOM 693 O O . THR A 1 100 ? -8.559 4.345 17.551 1.00 96.31 100 THR A O 1
ATOM 696 N N . ILE A 1 101 ? -6.852 3.664 18.832 1.00 96.38 101 ILE A N 1
ATOM 697 C CA . ILE A 1 101 ? -7.634 2.714 19.623 1.00 96.38 101 ILE A CA 1
ATOM 698 C C . ILE A 1 101 ? -7.367 2.996 21.096 1.00 96.38 101 ILE A C 1
ATOM 700 O O . ILE A 1 101 ? -6.275 2.729 21.602 1.00 96.38 101 ILE A O 1
ATOM 704 N N . GLU A 1 102 ? -8.360 3.522 21.797 1.00 95.00 102 GLU A N 1
ATOM 705 C CA . GLU A 1 102 ? -8.331 3.651 23.249 1.00 95.00 102 GLU A CA 1
ATOM 706 C C . GLU A 1 102 ? -8.949 2.415 23.890 1.00 95.00 102 GLU A C 1
ATOM 708 O O . GLU A 1 102 ? -9.980 1.910 23.443 1.00 95.00 102 GLU A O 1
ATOM 713 N N . VAL A 1 103 ? -8.333 1.948 24.973 1.00 94.19 103 VAL A N 1
ATOM 714 C CA . VAL A 1 103 ? -8.887 0.892 25.819 1.00 94.19 103 VAL A CA 1
ATOM 715 C C . VAL A 1 103 ? -8.994 1.447 27.226 1.00 94.19 103 VAL A C 1
ATOM 717 O O . VAL A 1 103 ? -8.012 1.956 27.769 1.00 94.19 103 VAL A O 1
ATOM 720 N N . ARG A 1 104 ? -10.181 1.375 27.821 1.00 93.62 104 ARG A N 1
ATOM 721 C CA . ARG A 1 104 ? -10.454 1.899 29.160 1.00 93.62 104 ARG A CA 1
ATOM 722 C C . ARG A 1 104 ? -11.083 0.828 30.042 1.00 93.62 104 ARG A C 1
ATOM 724 O O . ARG A 1 104 ? -11.765 -0.067 29.552 1.00 93.62 104 ARG A O 1
ATOM 731 N N . ASP A 1 105 ? -10.819 0.899 31.340 1.00 92.44 105 ASP A N 1
ATOM 732 C CA . ASP A 1 105 ? -11.469 0.050 32.343 1.00 92.44 105 ASP A CA 1
ATOM 733 C C . ASP A 1 105 ? -12.850 0.597 32.760 1.00 92.44 105 ASP A C 1
ATOM 735 O O . ASP A 1 105 ? -13.273 1.674 32.334 1.00 92.44 105 ASP A O 1
ATOM 739 N N . GLU A 1 106 ? -13.559 -0.129 33.631 1.00 88.38 106 GLU A N 1
ATOM 740 C CA . GLU A 1 106 ? -14.854 0.304 34.185 1.00 88.38 106 GLU A CA 1
ATOM 741 C C . GLU A 1 106 ? -14.786 1.636 34.957 1.00 88.38 106 GLU A C 1
ATOM 743 O O . GLU A 1 106 ? -15.794 2.332 35.080 1.00 88.38 106 GLU A O 1
ATOM 748 N N . ALA A 1 107 ? -13.613 2.009 35.478 1.00 86.44 107 ALA A N 1
ATOM 749 C CA . ALA A 1 107 ? -13.387 3.282 36.158 1.00 86.44 107 ALA A CA 1
ATOM 750 C C . ALA A 1 107 ? -13.043 4.425 35.178 1.00 86.44 107 ALA A C 1
ATOM 752 O O . ALA A 1 107 ? -12.855 5.566 35.608 1.00 86.44 107 ALA A O 1
ATOM 753 N N . GLY A 1 108 ? -12.976 4.138 33.871 1.00 83.25 108 GLY A N 1
ATOM 754 C CA . GLY A 1 108 ? -12.618 5.075 32.807 1.00 83.25 108 GLY A CA 1
ATOM 755 C C . GLY A 1 108 ? -11.112 5.324 32.665 1.00 83.25 108 GLY A C 1
ATOM 756 O O . GLY A 1 108 ? -10.709 6.196 31.886 1.00 83.25 108 GLY A O 1
ATOM 757 N N . GLY A 1 109 ? -10.284 4.583 33.406 1.00 87.31 109 GLY A N 1
ATOM 758 C CA . GLY A 1 109 ? -8.829 4.650 33.350 1.00 87.31 109 GLY A CA 1
ATOM 759 C C . GLY A 1 109 ? -8.294 4.023 32.067 1.00 87.31 109 GLY A C 1
ATOM 760 O O . GLY A 1 109 ? -8.753 2.961 31.657 1.00 87.31 109 GLY A O 1
ATOM 761 N N . ALA A 1 110 ? -7.321 4.676 31.426 1.00 88.50 110 ALA A N 1
ATOM 762 C CA . ALA A 1 110 ? -6.669 4.132 30.239 1.00 88.50 110 ALA A CA 1
ATOM 763 C C . ALA A 1 110 ? -5.884 2.863 30.602 1.00 88.50 110 ALA A C 1
ATOM 765 O O . ALA A 1 110 ? -5.009 2.874 31.472 1.00 88.50 110 ALA A O 1
ATOM 766 N N . VAL A 1 111 ? -6.190 1.772 29.910 1.00 91.00 111 VAL A N 1
ATOM 767 C CA . VAL A 1 111 ? -5.509 0.489 30.034 1.00 91.00 111 VAL A CA 1
ATOM 768 C C . VAL A 1 111 ? -4.572 0.354 28.849 1.00 91.00 111 VAL A C 1
ATOM 770 O O . VAL A 1 111 ? -4.973 0.566 27.711 1.00 91.00 111 VAL A O 1
ATOM 773 N N . ARG A 1 112 ? -3.320 -0.027 29.104 1.00 92.62 112 ARG A N 1
ATOM 774 C CA . ARG A 1 112 ? -2.375 -0.385 28.045 1.00 92.62 112 ARG A CA 1
ATOM 775 C C . ARG A 1 112 ? -2.560 -1.865 27.688 1.00 92.62 112 ARG A C 1
ATOM 777 O O . ARG A 1 112 ? -2.073 -2.710 28.444 1.00 92.62 112 ARG A O 1
ATOM 784 N N . PRO A 1 113 ? -3.233 -2.207 26.577 1.00 89.94 113 PRO A N 1
ATOM 785 C CA . PRO A 1 113 ? -3.292 -3.586 26.111 1.00 89.94 113 PRO A CA 1
ATOM 786 C C . PRO A 1 113 ? -1.931 -4.034 25.556 1.00 89.94 113 PRO A C 1
ATOM 788 O O . PRO A 1 113 ? -1.081 -3.218 25.186 1.00 89.94 113 PRO A O 1
ATOM 791 N N . ASP A 1 114 ? -1.738 -5.349 25.457 1.00 91.56 114 ASP A N 1
ATOM 792 C CA . ASP A 1 114 ? -0.700 -5.895 24.583 1.00 91.56 114 ASP A CA 1
ATOM 793 C C . ASP A 1 114 ? -1.051 -5.541 23.129 1.00 91.56 114 ASP A C 1
ATOM 795 O O . ASP A 1 114 ? -2.184 -5.748 22.693 1.00 91.56 114 ASP A O 1
ATOM 799 N N . ILE A 1 115 ? -0.084 -5.009 22.381 1.00 91.62 115 ILE A N 1
ATOM 800 C CA . ILE A 1 115 ? -0.254 -4.638 20.971 1.00 91.62 115 ILE A CA 1
ATOM 801 C C . ILE A 1 115 ? -0.687 -5.862 20.159 1.00 91.62 115 ILE A C 1
ATOM 803 O O . ILE A 1 115 ? -1.555 -5.751 19.301 1.00 91.62 115 ILE A O 1
ATOM 807 N N . ALA A 1 116 ? -0.134 -7.040 20.466 1.00 91.38 116 ALA A N 1
ATOM 808 C CA . ALA A 1 116 ? -0.479 -8.279 19.773 1.00 91.38 116 ALA A CA 1
ATOM 809 C C . ALA A 1 116 ? -1.901 -8.774 20.084 1.00 91.38 116 ALA A C 1
ATOM 811 O O . ALA A 1 116 ? -2.432 -9.605 19.353 1.00 91.38 116 ALA A O 1
ATOM 812 N N . ALA A 1 117 ? -2.517 -8.289 21.165 1.00 92.62 117 ALA A N 1
ATOM 813 C CA . ALA A 1 117 ? -3.880 -8.653 21.528 1.00 92.62 117 ALA A CA 1
ATOM 814 C C . ALA A 1 117 ? -4.935 -7.826 20.782 1.00 92.62 117 ALA A C 1
ATOM 816 O O . ALA A 1 117 ? -6.101 -8.208 20.817 1.00 92.62 117 ALA A O 1
ATOM 817 N N . VAL A 1 118 ? -4.558 -6.710 20.150 1.00 94.62 118 VAL A N 1
ATOM 818 C CA . VAL A 1 118 ? -5.479 -5.795 19.466 1.00 94.62 118 VAL A CA 1
ATOM 819 C C . VAL A 1 118 ? -5.296 -5.922 17.959 1.00 94.62 118 VAL A C 1
ATOM 821 O O . VAL A 1 118 ? -4.265 -5.541 17.408 1.00 94.62 118 VAL A O 1
ATOM 824 N N . GLU A 1 119 ? -6.322 -6.425 17.280 1.00 95.94 119 GLU A N 1
ATOM 825 C CA . GLU A 1 119 ? -6.325 -6.564 15.828 1.00 95.94 119 GLU A CA 1
ATOM 826 C C . GLU A 1 119 ? -7.412 -5.691 15.210 1.00 95.94 119 GLU A C 1
ATOM 828 O O . GLU A 1 119 ? -8.604 -5.920 15.415 1.00 95.94 119 GLU A O 1
ATOM 833 N N . LEU A 1 120 ? -6.997 -4.712 14.411 1.00 96.56 120 LEU A N 1
ATOM 834 C CA . LEU A 1 120 ? -7.890 -3.927 13.573 1.00 96.56 120 LEU A CA 1
ATOM 835 C C . LEU A 1 120 ? -7.824 -4.476 12.149 1.00 96.56 120 LEU A C 1
ATOM 837 O O . LEU A 1 120 ? -6.756 -4.513 11.542 1.00 96.56 120 LEU A O 1
ATOM 841 N N . ARG A 1 121 ? -8.951 -4.921 11.603 1.00 97.00 121 ARG A N 1
ATOM 842 C CA . ARG A 1 121 ? -9.030 -5.458 10.241 1.00 97.00 121 ARG A CA 1
ATOM 843 C C . ARG A 1 121 ? -10.093 -4.731 9.442 1.00 97.00 121 ARG A C 1
ATOM 845 O O . ARG A 1 121 ? -11.148 -4.409 9.977 1.00 97.00 121 ARG A O 1
ATOM 852 N N . VAL A 1 122 ? -9.847 -4.547 8.154 1.00 95.75 122 VAL A N 1
ATOM 853 C CA . VAL A 1 122 ? -10.842 -4.075 7.191 1.00 95.75 122 VAL A CA 1
ATOM 854 C C . VAL A 1 122 ? -11.199 -5.212 6.244 1.00 95.75 122 VAL A C 1
ATOM 856 O O . VAL A 1 122 ? -10.324 -5.887 5.710 1.00 95.75 122 VAL A O 1
ATOM 859 N N . THR A 1 123 ? -12.491 -5.457 6.072 1.00 96.62 123 THR A N 1
ATOM 860 C CA . THR A 1 123 ? -13.023 -6.353 5.044 1.00 96.62 123 THR A CA 1
ATOM 861 C C . THR A 1 123 ? -13.458 -5.503 3.861 1.00 96.62 123 THR A C 1
ATOM 863 O O . THR A 1 123 ? -14.259 -4.588 4.034 1.00 96.62 123 THR A O 1
ATOM 866 N N . LEU A 1 124 ? -12.885 -5.781 2.695 1.00 95.31 124 LEU A N 1
ATOM 867 C CA . LEU A 1 124 ? -13.071 -5.042 1.448 1.00 95.31 124 LEU A CA 1
ATOM 868 C C . LEU A 1 124 ? -14.307 -5.542 0.687 1.00 95.31 124 LEU A C 1
ATOM 870 O O . LEU A 1 124 ? -14.807 -6.639 0.949 1.00 95.31 124 LEU A O 1
ATOM 874 N N . ALA A 1 125 ? -14.756 -4.771 -0.306 1.00 92.88 125 ALA A N 1
ATOM 875 C CA . ALA A 1 125 ? -15.918 -5.100 -1.138 1.00 92.88 125 ALA A CA 1
ATOM 876 C C . ALA A 1 125 ? -15.777 -6.436 -1.896 1.00 92.88 125 ALA A C 1
ATOM 878 O O . ALA A 1 125 ? -16.763 -7.112 -2.188 1.00 92.88 125 ALA A O 1
ATOM 879 N N . ASP A 1 126 ? -14.543 -6.846 -2.198 1.00 92.62 126 ASP A N 1
ATOM 880 C CA . ASP A 1 126 ? -14.230 -8.128 -2.840 1.00 92.62 126 ASP A CA 1
ATOM 881 C C . ASP A 1 126 ? -14.126 -9.310 -1.854 1.00 92.62 126 ASP A C 1
ATOM 883 O O . ASP A 1 126 ? -13.825 -10.437 -2.255 1.00 92.62 126 ASP A O 1
ATOM 887 N N . GLY A 1 127 ? -14.383 -9.068 -0.565 1.00 92.62 127 GLY A N 1
ATOM 888 C CA . GLY A 1 127 ? -14.345 -10.058 0.507 1.00 92.62 127 GLY A CA 1
ATOM 889 C C . GLY A 1 127 ? -12.954 -10.323 1.085 1.00 92.62 127 GLY A C 1
ATOM 890 O O . GLY A 1 127 ? -12.838 -11.135 2.006 1.00 92.62 127 GLY A O 1
ATOM 891 N N . ARG A 1 128 ? -11.892 -9.665 0.595 1.00 94.25 128 ARG A N 1
ATOM 892 C CA . ARG A 1 128 ? -10.565 -9.751 1.220 1.00 94.25 128 ARG A CA 1
ATOM 893 C C . ARG A 1 128 ? -10.585 -9.080 2.587 1.00 94.25 128 ARG A C 1
ATOM 895 O O . ARG A 1 128 ? -11.149 -8.002 2.753 1.00 94.25 128 ARG A O 1
ATOM 902 N N . THR A 1 129 ? -9.919 -9.697 3.557 1.00 94.88 129 THR A N 1
ATOM 903 C CA . THR A 1 129 ? -9.710 -9.108 4.881 1.00 94.88 129 THR A CA 1
ATOM 904 C C . THR A 1 129 ? -8.250 -8.751 5.056 1.00 94.88 129 THR A C 1
ATOM 906 O O . THR A 1 129 ? -7.353 -9.558 4.823 1.00 94.88 129 THR A O 1
ATOM 909 N N . GLU A 1 130 ? -8.030 -7.535 5.514 1.00 94.94 130 GLU A N 1
ATOM 910 C CA . GLU A 1 130 ? -6.748 -6.874 5.499 1.00 94.94 130 GLU A CA 1
ATOM 911 C C . GLU A 1 130 ? -6.453 -6.279 6.881 1.00 94.94 130 GLU A C 1
ATOM 913 O O . GLU A 1 130 ? -7.292 -5.603 7.473 1.00 94.94 130 GLU A O 1
ATOM 918 N N . LEU A 1 131 ? -5.266 -6.552 7.424 1.00 95.12 131 LEU A N 1
ATOM 919 C CA . LEU A 1 131 ? -4.884 -6.107 8.767 1.00 95.12 131 LEU A CA 1
ATOM 920 C C . LEU A 1 131 ? -4.369 -4.667 8.729 1.00 95.12 131 LEU A C 1
ATOM 922 O O . LEU A 1 131 ? -3.431 -4.379 7.991 1.00 95.12 131 LEU A O 1
ATOM 926 N N . ILE A 1 132 ? -4.912 -3.806 9.586 1.00 95.25 132 ILE A N 1
ATOM 927 C CA . ILE A 1 132 ? -4.356 -2.500 9.938 1.00 95.25 132 ILE A CA 1
ATOM 928 C C . ILE A 1 132 ? -3.575 -2.699 11.247 1.00 95.25 132 ILE A C 1
ATOM 930 O O . ILE A 1 132 ? -4.171 -2.737 12.325 1.00 95.25 132 ILE A O 1
ATOM 934 N N . PRO A 1 133 ? -2.252 -2.926 11.185 1.00 94.50 133 PRO A N 1
ATOM 935 C CA . PRO A 1 133 ? -1.492 -3.327 12.357 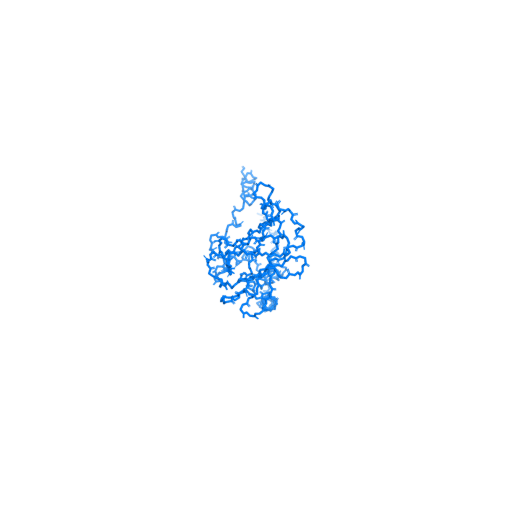1.00 94.50 133 PRO A CA 1
ATOM 936 C C . PRO A 1 133 ? -1.429 -2.194 13.379 1.00 94.50 133 PRO A C 1
ATOM 938 O O . PRO A 1 133 ? -1.086 -1.060 13.039 1.00 94.50 133 PRO A O 1
ATOM 941 N N . ALA A 1 134 ? -1.683 -2.522 14.646 1.00 94.19 134 ALA A N 1
ATOM 942 C CA . ALA A 1 134 ? -1.285 -1.671 15.755 1.00 94.19 134 ALA A CA 1
ATOM 943 C C . ALA A 1 134 ? 0.249 -1.645 15.815 1.00 94.19 134 ALA A C 1
ATOM 945 O O . ALA A 1 134 ? 0.909 -2.680 15.900 1.00 94.19 134 ALA A O 1
ATOM 946 N N . THR A 1 135 ? 0.826 -0.453 15.710 1.00 92.56 135 THR A N 1
ATOM 947 C CA . THR A 1 135 ? 2.279 -0.267 15.588 1.00 92.56 135 THR A CA 1
ATOM 948 C C . THR A 1 135 ? 2.902 0.232 16.878 1.00 92.56 135 THR A C 1
ATOM 950 O O . THR A 1 135 ? 4.035 -0.133 17.201 1.00 92.56 135 THR A O 1
ATOM 953 N N . ARG A 1 136 ? 2.175 1.070 17.623 1.00 93.38 136 ARG A N 1
ATOM 954 C CA . ARG A 1 136 ? 2.732 1.801 18.756 1.00 93.38 136 ARG A CA 1
ATOM 955 C C . ARG A 1 136 ? 1.675 2.110 19.809 1.00 93.38 136 ARG A C 1
ATOM 957 O O . ARG A 1 136 ? 0.527 2.375 19.492 1.00 93.38 136 ARG A O 1
ATOM 964 N N . TRP A 1 137 ? 2.104 2.125 21.069 1.00 93.69 137 TRP A N 1
ATOM 965 C CA . TRP A 1 137 ? 1.366 2.735 22.175 1.00 93.69 137 TRP A CA 1
ATOM 966 C C . TRP A 1 137 ? 1.859 4.166 22.420 1.00 93.69 137 TRP A C 1
ATOM 968 O O . TRP A 1 137 ? 3.069 4.387 22.563 1.00 93.69 137 TRP A O 1
ATOM 978 N N . ASN A 1 138 ? 0.935 5.120 22.494 1.00 93.31 138 ASN A N 1
ATOM 979 C CA . ASN A 1 138 ? 1.209 6.503 22.856 1.00 93.31 138 ASN A CA 1
ATOM 980 C C . ASN A 1 138 ? 0.993 6.694 24.367 1.00 93.31 138 ASN A C 1
ATOM 982 O O . ASN A 1 138 ? -0.134 6.710 24.853 1.00 93.31 138 ASN A O 1
ATOM 986 N N . GLU A 1 139 ? 2.085 6.828 25.129 1.00 89.56 139 GLU A N 1
ATOM 987 C CA . GLU A 1 139 ? 2.027 6.958 26.595 1.00 89.56 139 GLU A CA 1
ATOM 988 C C . GLU A 1 139 ? 1.414 8.278 27.073 1.00 89.56 139 GLU A C 1
ATOM 990 O O . GLU A 1 139 ? 0.849 8.320 28.163 1.00 89.56 139 GLU A O 1
ATOM 995 N N . THR A 1 140 ? 1.520 9.342 26.275 1.00 88.44 140 THR A N 1
ATOM 996 C CA . THR A 1 140 ? 1.020 10.674 26.638 1.00 88.44 140 THR A CA 1
ATOM 997 C C . THR A 1 140 ? -0.494 10.754 26.491 1.00 88.44 140 THR A C 1
ATOM 999 O O . THR A 1 140 ? -1.166 11.330 27.342 1.00 88.44 140 THR A O 1
ATOM 1002 N N . GLU A 1 141 ? -1.020 10.184 25.407 1.00 87.69 141 GLU A N 1
ATOM 1003 C CA . GLU A 1 141 ? -2.435 10.289 25.040 1.00 87.69 141 GLU A CA 1
ATOM 1004 C C . GLU A 1 141 ? -3.250 9.050 25.436 1.00 87.69 141 GLU A C 1
ATOM 1006 O O . GLU A 1 141 ? -4.470 9.128 25.526 1.00 87.69 141 GLU A O 1
ATOM 1011 N N . GLY A 1 142 ? -2.596 7.928 25.754 1.00 90.75 142 GLY A N 1
ATOM 1012 C CA . GLY A 1 142 ? -3.258 6.734 26.280 1.00 90.75 142 GLY A CA 1
ATOM 1013 C C . GLY A 1 142 ? -4.005 5.910 25.228 1.00 90.75 142 GLY A C 1
ATOM 1014 O O . GLY A 1 142 ? -5.014 5.290 25.557 1.00 90.75 142 GLY A O 1
ATOM 1015 N N . HIS A 1 143 ? -3.514 5.889 23.986 1.00 93.38 143 HIS A N 1
ATOM 1016 C CA . HIS A 1 143 ? -4.110 5.136 22.881 1.00 93.38 143 HIS A CA 1
ATOM 1017 C C . HIS A 1 143 ? -3.067 4.317 22.103 1.00 93.38 143 HIS A C 1
ATOM 1019 O O . HIS A 1 143 ? -1.860 4.577 22.149 1.00 93.38 143 HIS A O 1
ATOM 1025 N N . LEU A 1 144 ? -3.541 3.316 21.363 1.00 94.81 144 LEU A N 1
ATOM 1026 C CA . LEU A 1 144 ? -2.770 2.591 20.358 1.00 94.81 144 LEU A CA 1
ATOM 1027 C C . LEU A 1 144 ? -2.902 3.264 18.993 1.00 94.81 144 LEU A C 1
ATOM 1029 O O . LEU A 1 144 ? -4.003 3.585 18.565 1.00 94.81 144 LEU A O 1
ATOM 1033 N N . GLU A 1 145 ? -1.784 3.409 18.295 1.00 95.44 145 GLU A N 1
ATOM 1034 C CA . GLU A 1 145 ? -1.710 3.889 16.919 1.00 95.44 145 GLU A CA 1
ATOM 1035 C C . GLU A 1 145 ? -1.646 2.684 15.975 1.00 95.44 145 GLU A C 1
ATOM 1037 O O . GLU A 1 145 ? -0.712 1.870 16.031 1.00 95.44 145 GLU A O 1
ATOM 1042 N N . ALA A 1 146 ? -2.625 2.573 15.084 1.00 95.12 146 ALA A N 1
ATOM 1043 C CA . ALA A 1 146 ? -2.657 1.591 14.013 1.00 95.12 146 ALA A CA 1
ATOM 1044 C C . ALA A 1 146 ? -2.625 2.302 12.660 1.00 95.12 146 ALA A C 1
ATOM 1046 O O . ALA A 1 146 ? -3.281 3.323 12.467 1.00 95.12 146 ALA A O 1
ATOM 1047 N N . ALA A 1 147 ? -1.835 1.791 11.719 1.00 94.75 147 ALA A N 1
ATOM 1048 C CA . ALA A 1 147 ? -1.700 2.437 10.421 1.00 94.75 147 ALA A CA 1
ATOM 1049 C C . ALA A 1 147 ? -1.421 1.441 9.305 1.00 94.75 147 ALA A C 1
ATOM 1051 O O . ALA A 1 147 ? -0.724 0.441 9.490 1.00 94.75 147 ALA A O 1
ATOM 1052 N N . ARG A 1 148 ? -1.931 1.750 8.114 1.00 93.81 148 ARG A N 1
ATOM 1053 C CA . ARG A 1 148 ? -1.660 0.986 6.899 1.00 93.81 148 ARG A CA 1
ATOM 1054 C C . ARG A 1 148 ? -1.648 1.892 5.680 1.00 93.81 148 ARG A C 1
ATOM 1056 O O . ARG A 1 148 ? -2.444 2.812 5.586 1.00 93.81 148 ARG A O 1
ATOM 1063 N N . ARG A 1 149 ? -0.777 1.590 4.718 1.00 92.00 149 ARG A N 1
ATOM 1064 C CA . ARG A 1 149 ? -0.894 2.114 3.354 1.00 92.00 149 ARG A CA 1
ATOM 1065 C C . ARG A 1 149 ? -1.501 1.031 2.462 1.00 92.00 149 ARG A C 1
ATOM 1067 O O . ARG A 1 149 ? -0.919 -0.059 2.415 1.00 92.00 149 ARG A O 1
ATOM 1074 N N . PRO A 1 150 ? -2.658 1.280 1.833 1.00 90.88 150 PRO A N 1
ATOM 1075 C CA . PRO A 1 150 ? -3.168 0.433 0.768 1.00 90.88 150 PRO A CA 1
ATOM 1076 C C . PRO A 1 150 ? -2.138 0.273 -0.352 1.00 90.88 150 PRO A C 1
ATOM 1078 O O . PRO A 1 150 ? -1.191 1.052 -0.486 1.00 90.88 150 PRO A O 1
ATOM 1081 N N . THR A 1 151 ? -2.298 -0.781 -1.140 1.00 88.25 151 THR A N 1
ATOM 1082 C CA . THR A 1 151 ? -1.531 -0.948 -2.373 1.00 88.25 151 THR A CA 1
ATOM 1083 C C . THR A 1 151 ? -2.172 -0.106 -3.467 1.00 88.25 151 THR A C 1
ATOM 1085 O O . THR A 1 151 ? -3.348 -0.308 -3.757 1.00 88.25 151 THR A O 1
ATOM 1088 N N . GLU A 1 152 ? -1.381 0.779 -4.068 1.00 87.12 152 GLU A N 1
ATOM 1089 C CA . GLU A 1 152 ? -1.769 1.611 -5.204 1.00 87.12 152 GLU A CA 1
ATOM 1090 C C . GLU A 1 152 ? -0.811 1.345 -6.373 1.00 87.12 152 GLU A C 1
ATOM 1092 O O . GLU A 1 152 ? 0.416 1.404 -6.222 1.00 87.12 152 GLU A O 1
ATOM 1097 N N . GLY A 1 153 ? -1.354 1.009 -7.546 1.00 92.00 153 GLY A N 1
ATOM 1098 C CA . GLY A 1 153 ? -0.566 0.800 -8.757 1.00 92.00 153 GLY A CA 1
ATOM 1099 C C . GLY A 1 153 ? 0.409 -0.378 -8.666 1.00 92.00 153 GLY A C 1
ATOM 1100 O O . GLY A 1 153 ? 1.418 -0.403 -9.385 1.00 92.00 153 GLY A O 1
ATOM 1101 N N . GLY A 1 154 ? 0.138 -1.366 -7.804 1.00 93.69 154 GLY A N 1
ATOM 1102 C CA . GLY A 1 154 ? 1.084 -2.441 -7.484 1.00 93.69 154 GLY A CA 1
ATOM 1103 C C . GLY A 1 154 ? 1.560 -3.220 -8.715 1.00 93.69 154 GLY A C 1
ATOM 1104 O O . GLY A 1 154 ? 2.752 -3.513 -8.857 1.00 93.69 154 GLY A O 1
ATOM 1105 N N . ALA A 1 155 ? 0.649 -3.484 -9.657 1.00 95.88 155 ALA A N 1
ATOM 1106 C CA . ALA A 1 155 ? 0.950 -4.156 -10.922 1.00 95.88 155 ALA A CA 1
ATOM 1107 C C . ALA A 1 155 ? 1.950 -3.378 -11.787 1.00 95.88 155 ALA A C 1
ATOM 1109 O O . ALA A 1 155 ? 2.891 -3.960 -12.334 1.00 95.88 155 ALA A O 1
ATOM 1110 N N . VAL A 1 156 ? 1.784 -2.058 -11.879 1.00 96.69 156 VAL A N 1
ATOM 1111 C CA . VAL A 1 156 ? 2.673 -1.194 -12.662 1.00 96.69 156 VAL A CA 1
ATOM 1112 C C . VAL A 1 156 ? 4.054 -1.157 -12.026 1.00 96.69 156 VAL A C 1
ATOM 1114 O O . VAL A 1 156 ? 5.043 -1.370 -12.723 1.00 96.69 156 VAL A O 1
ATOM 1117 N N . VAL A 1 157 ? 4.136 -0.932 -10.712 1.00 96.12 157 VAL A N 1
ATOM 1118 C CA . VAL A 1 157 ? 5.415 -0.823 -9.996 1.00 96.12 157 VAL A CA 1
ATOM 1119 C C . VAL A 1 157 ? 6.200 -2.130 -10.076 1.00 96.12 157 VAL A C 1
ATOM 1121 O O . VAL A 1 157 ? 7.382 -2.122 -10.429 1.00 96.12 157 VAL A O 1
ATOM 1124 N N . LEU A 1 158 ? 5.553 -3.264 -9.796 1.00 97.44 158 LEU A N 1
ATOM 1125 C CA . LEU A 1 158 ? 6.218 -4.564 -9.791 1.00 97.44 158 LEU A CA 1
ATOM 1126 C C . LEU A 1 158 ? 6.605 -5.012 -11.209 1.00 97.44 158 LEU A C 1
ATOM 1128 O O . LEU A 1 158 ? 7.702 -5.536 -11.420 1.00 97.44 158 LEU A O 1
ATOM 1132 N N . GLY A 1 159 ? 5.750 -4.748 -12.200 1.00 98.00 159 GLY A N 1
ATOM 1133 C CA . GLY A 1 159 ? 6.072 -5.003 -13.601 1.00 98.00 159 GLY A CA 1
ATOM 1134 C C . GLY A 1 159 ? 7.217 -4.131 -14.117 1.00 98.00 159 GLY A C 1
ATOM 1135 O O . GLY A 1 159 ? 8.139 -4.631 -14.769 1.00 98.00 159 GLY A O 1
ATOM 1136 N N . LEU A 1 160 ? 7.210 -2.841 -13.776 1.00 97.75 160 LEU A N 1
ATOM 1137 C CA . LEU A 1 160 ? 8.273 -1.902 -14.125 1.00 97.75 160 LEU A CA 1
ATOM 1138 C C . LEU A 1 160 ? 9.603 -2.315 -13.494 1.00 97.75 160 LEU A C 1
ATOM 1140 O O . LEU A 1 160 ? 10.616 -2.329 -14.191 1.00 97.75 160 LEU A O 1
ATOM 1144 N N . LEU A 1 161 ? 9.601 -2.722 -12.220 1.00 97.69 161 LEU A N 1
ATOM 1145 C CA . LEU A 1 161 ? 10.781 -3.261 -11.543 1.00 97.69 161 LEU A CA 1
ATOM 1146 C C . LEU A 1 161 ? 11.381 -4.436 -12.327 1.00 97.69 161 LEU A C 1
ATOM 1148 O O . LEU A 1 161 ? 12.573 -4.427 -12.632 1.00 97.69 161 LEU A O 1
ATOM 1152 N N . GLY A 1 162 ? 10.560 -5.422 -12.702 1.00 97.75 162 GLY A N 1
ATOM 1153 C CA . GLY A 1 162 ? 11.013 -6.579 -13.479 1.00 97.75 162 GLY A CA 1
ATOM 1154 C C . GLY A 1 162 ? 11.615 -6.199 -14.825 1.00 97.75 162 GLY A C 1
ATOM 1155 O O . GLY A 1 162 ? 12.711 -6.648 -15.167 1.00 97.75 162 GLY A O 1
ATOM 1156 N N . ALA A 1 163 ? 10.921 -5.344 -15.576 1.00 97.94 163 ALA A N 1
ATOM 1157 C CA . ALA A 1 163 ? 11.393 -4.879 -16.873 1.00 97.94 163 ALA A CA 1
ATOM 1158 C C . ALA A 1 163 ? 12.722 -4.116 -16.751 1.00 97.94 163 ALA A C 1
ATOM 1160 O O . ALA A 1 163 ? 13.667 -4.406 -17.484 1.00 97.94 163 ALA A O 1
ATOM 1161 N N . VAL A 1 164 ? 12.829 -3.186 -15.799 1.00 97.62 164 VAL A N 1
ATOM 1162 C CA . VAL A 1 164 ? 14.034 -2.373 -15.571 1.00 97.62 164 VAL A CA 1
ATOM 1163 C C . VAL A 1 164 ? 15.222 -3.237 -15.165 1.00 97.62 164 VAL A C 1
ATOM 1165 O O . VAL A 1 164 ? 16.302 -3.055 -15.721 1.00 97.62 164 VAL A O 1
ATOM 1168 N N . VAL A 1 165 ? 15.036 -4.217 -14.274 1.00 97.50 165 VAL A N 1
ATOM 1169 C CA . VAL A 1 165 ? 16.111 -5.141 -13.873 1.00 97.50 165 VAL A CA 1
ATOM 1170 C C . VAL A 1 165 ? 16.668 -5.888 -15.085 1.00 97.50 165 VAL A C 1
ATOM 1172 O O . VAL A 1 165 ? 17.886 -5.965 -15.252 1.00 97.50 165 VAL A O 1
ATOM 1175 N N . VAL A 1 166 ? 15.802 -6.386 -15.974 1.00 97.12 166 VAL A N 1
ATOM 1176 C CA . VAL A 1 166 ? 16.249 -7.032 -17.217 1.00 97.12 166 VAL A CA 1
ATOM 1177 C C . VAL A 1 166 ? 17.011 -6.041 -18.097 1.00 97.12 166 VAL A C 1
ATOM 1179 O O . VAL A 1 166 ? 18.086 -6.373 -18.595 1.00 97.12 166 VAL A O 1
ATOM 1182 N N . LEU A 1 167 ? 16.500 -4.821 -18.285 1.00 96.06 167 LEU A N 1
ATOM 1183 C CA . LEU A 1 167 ? 17.147 -3.814 -19.131 1.00 96.06 167 LEU A CA 1
ATOM 1184 C C . LEU A 1 167 ? 18.511 -3.361 -18.586 1.00 96.06 167 LEU A C 1
ATOM 1186 O O . LEU A 1 167 ? 19.426 -3.161 -19.384 1.00 96.06 167 LEU A O 1
ATOM 1190 N N . TRP A 1 168 ? 18.666 -3.250 -17.263 1.00 95.62 168 TRP A N 1
ATOM 1191 C CA . TRP A 1 168 ? 19.936 -2.928 -16.605 1.00 95.62 168 TRP A CA 1
ATOM 1192 C C . TRP A 1 168 ? 20.954 -4.054 -16.737 1.00 95.62 168 TRP A C 1
ATOM 1194 O O . TRP A 1 168 ? 22.062 -3.811 -17.197 1.00 95.62 168 TRP A O 1
ATOM 1204 N N . VAL A 1 169 ? 20.582 -5.291 -16.397 1.00 96.00 169 VAL A N 1
ATOM 1205 C CA . VAL A 1 169 ? 21.510 -6.436 -16.437 1.00 96.00 169 VAL A CA 1
ATOM 1206 C C . VAL A 1 169 ? 21.939 -6.769 -17.866 1.00 96.00 169 VAL A C 1
ATOM 1208 O O . VAL A 1 169 ? 23.063 -7.202 -18.101 1.00 96.00 169 VAL A O 1
ATOM 1211 N N . THR A 1 170 ? 21.042 -6.593 -18.837 1.00 94.56 170 THR A N 1
ATOM 1212 C CA . TH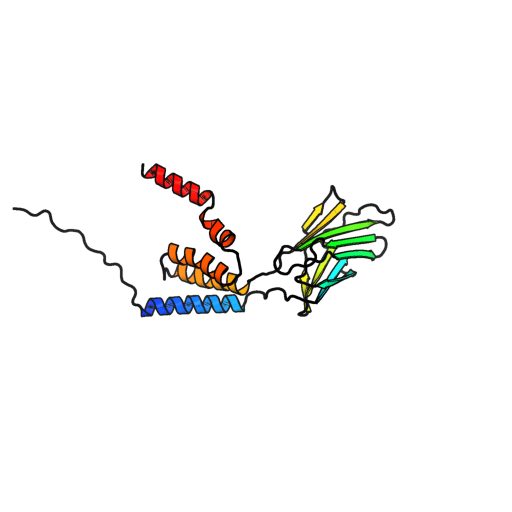R A 1 170 ? 21.331 -6.911 -20.244 1.00 94.56 170 THR A CA 1
ATOM 1213 C C . THR A 1 170 ? 21.998 -5.767 -21.004 1.00 94.56 170 THR A C 1
ATOM 1215 O O . THR A 1 170 ? 22.426 -5.985 -22.147 1.0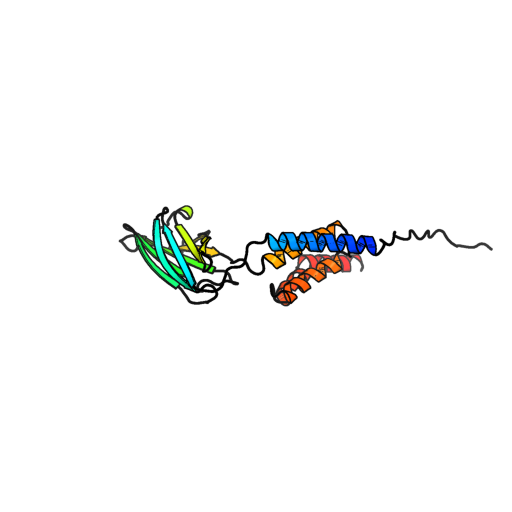0 94.56 170 THR A O 1
ATOM 1218 N N . GLU A 1 171 ? 22.051 -4.579 -20.389 1.00 93.19 171 GLU A N 1
ATOM 1219 C CA . GLU A 1 171 ? 22.495 -3.313 -20.980 1.00 93.19 171 GLU A CA 1
ATOM 1220 C C . GLU A 1 171 ? 21.886 -3.092 -22.375 1.00 93.19 171 GLU A C 1
ATOM 1222 O O . GLU A 1 171 ? 22.551 -2.708 -23.339 1.00 93.19 171 GLU A O 1
ATOM 1227 N N . ALA A 1 172 ? 20.590 -3.397 -22.519 1.00 90.94 172 ALA A N 1
ATOM 1228 C CA . ALA A 1 172 ? 19.886 -3.248 -23.794 1.00 90.94 172 ALA A CA 1
ATOM 1229 C C . ALA A 1 172 ? 19.810 -1.774 -24.240 1.00 90.94 172 ALA A C 1
ATOM 1231 O O . ALA A 1 172 ? 19.802 -1.487 -25.440 1.00 90.94 172 ALA A O 1
ATOM 1232 N N . PHE A 1 173 ? 19.799 -0.860 -23.267 1.00 90.06 173 PHE A N 1
ATOM 1233 C CA . PHE A 1 173 ? 19.892 0.587 -23.427 1.00 90.06 173 PHE A CA 1
ATOM 1234 C C . PHE A 1 173 ? 20.919 1.151 -22.434 1.00 90.06 173 PHE A C 1
ATOM 1236 O O . PHE A 1 173 ? 21.162 0.525 -21.400 1.00 90.06 173 PHE A O 1
ATOM 1243 N N . PRO A 1 174 ? 21.468 2.356 -22.681 1.00 93.38 174 PRO A N 1
ATOM 1244 C CA . PRO A 1 174 ? 22.273 3.051 -21.683 1.00 93.38 174 PRO A CA 1
ATOM 1245 C C . PRO A 1 174 ? 21.509 3.223 -20.363 1.00 93.38 174 PRO A C 1
ATOM 1247 O O . PRO A 1 174 ? 20.314 3.537 -20.364 1.00 93.38 174 PRO A O 1
ATOM 1250 N N . LEU A 1 175 ? 22.205 3.071 -19.233 1.00 94.12 175 LEU A N 1
ATOM 1251 C CA . LEU A 1 175 ? 21.585 3.128 -17.903 1.00 94.12 175 LEU A CA 1
ATOM 1252 C C . LEU A 1 175 ? 20.807 4.429 -17.672 1.00 94.12 175 LEU A C 1
ATOM 1254 O O . LEU A 1 175 ? 19.695 4.387 -17.164 1.00 94.12 175 LEU A O 1
ATOM 1258 N N . PHE A 1 176 ? 21.309 5.578 -18.134 1.00 94.62 176 PHE A N 1
ATOM 1259 C CA . PHE A 1 176 ? 20.588 6.847 -17.981 1.00 94.62 176 PHE A CA 1
ATOM 1260 C C . PHE A 1 176 ? 19.239 6.869 -18.726 1.00 94.62 176 PHE A C 1
ATOM 1262 O O . PHE A 1 176 ? 18.286 7.464 -18.232 1.00 94.62 176 PHE A O 1
ATOM 1269 N N . VAL A 1 177 ? 19.129 6.198 -19.881 1.00 95.75 177 VAL A N 1
ATOM 1270 C CA . VAL A 1 177 ? 17.875 6.119 -20.654 1.00 95.75 177 VAL A CA 1
ATOM 1271 C C . VAL A 1 177 ? 16.846 5.290 -19.895 1.00 95.75 177 VAL A C 1
ATOM 1273 O O . VAL A 1 177 ? 15.698 5.703 -19.756 1.00 95.75 177 VAL A O 1
ATOM 1276 N N . THR A 1 178 ? 17.260 4.134 -19.375 1.00 95.00 178 THR A N 1
ATOM 1277 C CA . THR A 1 178 ? 16.374 3.267 -18.579 1.00 95.00 178 THR A CA 1
ATOM 1278 C C . THR A 1 178 ? 15.978 3.921 -17.259 1.00 95.00 178 THR A C 1
ATOM 1280 O O . THR A 1 178 ? 14.812 3.848 -16.891 1.00 95.00 178 THR A O 1
ATOM 1283 N N . SER A 1 179 ? 16.885 4.645 -16.596 1.00 95.38 179 SER A N 1
ATOM 1284 C CA . SER A 1 179 ? 16.564 5.410 -15.387 1.00 95.38 179 SER A CA 1
ATOM 1285 C C . SER A 1 179 ? 15.549 6.525 -15.650 1.00 95.38 179 SER A C 1
ATOM 1287 O O . SER A 1 179 ? 14.637 6.702 -14.851 1.00 95.38 179 SER A O 1
ATOM 1289 N N . LEU A 1 180 ? 15.652 7.247 -16.774 1.00 96.81 180 LEU A N 1
ATOM 1290 C CA . LEU A 1 180 ? 14.671 8.272 -17.163 1.00 96.81 180 LEU A CA 1
ATOM 1291 C C . LEU A 1 180 ? 13.322 7.682 -17.599 1.00 96.81 180 LEU A C 1
ATOM 1293 O O . LEU A 1 180 ? 12.302 8.358 -17.496 1.00 96.81 180 LEU A O 1
ATOM 1297 N N . LEU A 1 181 ? 13.291 6.429 -18.061 1.00 96.62 181 LEU A N 1
ATOM 1298 C CA . LEU A 1 181 ? 12.047 5.746 -18.417 1.00 96.62 181 LEU A CA 1
ATOM 1299 C C . LEU A 1 181 ? 11.167 5.469 -17.188 1.00 96.62 181 LEU A C 1
ATOM 1301 O O . LEU A 1 181 ? 9.946 5.516 -17.302 1.00 96.62 181 LEU A O 1
ATOM 1305 N N . ILE A 1 182 ? 11.767 5.218 -16.020 1.00 97.25 182 ILE A N 1
ATOM 1306 C CA . ILE A 1 182 ? 11.049 4.906 -14.773 1.00 97.25 182 ILE A CA 1
ATOM 1307 C C . ILE A 1 182 ? 10.006 5.981 -14.416 1.00 97.25 182 ILE A C 1
ATOM 1309 O O . ILE A 1 182 ? 8.821 5.645 -14.381 1.00 97.25 182 ILE A O 1
ATOM 1313 N N . PRO A 1 183 ? 10.372 7.263 -14.195 1.00 97.56 183 PRO A N 1
ATOM 1314 C CA . PRO A 1 183 ? 9.392 8.294 -13.859 1.00 97.56 183 PRO A CA 1
ATOM 1315 C C . PRO A 1 183 ? 8.376 8.522 -14.982 1.00 97.56 183 PRO A C 1
ATOM 1317 O O . PRO A 1 183 ? 7.221 8.813 -14.698 1.00 97.56 183 PRO A O 1
ATOM 1320 N N . VAL A 1 184 ? 8.766 8.351 -16.252 1.00 97.75 184 VAL A N 1
ATOM 1321 C CA . VAL A 1 184 ? 7.839 8.481 -17.387 1.00 97.75 184 VAL A CA 1
ATOM 1322 C C . VAL A 1 184 ? 6.736 7.430 -17.301 1.00 97.75 184 VAL A C 1
ATOM 1324 O O . VAL A 1 184 ? 5.566 7.774 -17.437 1.00 97.75 184 VAL A O 1
ATOM 1327 N N . VAL A 1 185 ? 7.088 6.168 -17.044 1.00 97.62 185 VAL A N 1
ATOM 1328 C CA . VAL A 1 185 ? 6.099 5.092 -16.907 1.00 97.62 185 VAL A CA 1
ATOM 1329 C C . VAL A 1 185 ? 5.210 5.321 -15.687 1.00 97.62 185 VAL A C 1
ATOM 1331 O O . VAL A 1 185 ? 3.997 5.207 -15.821 1.00 97.62 185 VAL A O 1
ATOM 1334 N N . LEU A 1 186 ? 5.778 5.693 -14.533 1.00 97.12 186 LEU A N 1
ATOM 1335 C CA . LEU A 1 186 ? 5.000 5.953 -13.313 1.00 97.12 186 LEU A CA 1
ATOM 1336 C C . LEU A 1 186 ? 3.967 7.072 -13.507 1.00 97.12 186 LEU A C 1
ATOM 1338 O O . LEU A 1 186 ? 2.816 6.913 -13.110 1.00 97.12 186 LEU A O 1
ATOM 1342 N N . VAL A 1 187 ? 4.353 8.169 -14.165 1.00 97.12 187 VAL A N 1
ATOM 1343 C CA . VAL A 1 187 ? 3.460 9.310 -14.421 1.00 97.12 187 VAL A CA 1
ATOM 1344 C C . VAL A 1 187 ? 2.396 8.969 -15.459 1.00 97.12 187 VAL A C 1
ATOM 1346 O O . VAL A 1 187 ? 1.223 9.263 -15.255 1.00 97.12 187 VAL A O 1
ATOM 1349 N N . VAL A 1 188 ? 2.781 8.339 -16.574 1.00 97.25 188 VAL A N 1
ATOM 1350 C CA . VAL A 1 188 ? 1.831 7.966 -17.639 1.00 97.25 188 VAL A CA 1
ATOM 1351 C C . VAL A 1 188 ? 0.824 6.925 -17.148 1.00 97.25 188 VAL A C 1
ATOM 1353 O O . VAL A 1 188 ? -0.327 6.950 -17.573 1.00 97.25 188 VAL A O 1
ATOM 1356 N N . ALA A 1 189 ? 1.239 6.036 -16.246 1.00 95.31 189 ALA A N 1
ATOM 1357 C CA . ALA A 1 189 ? 0.365 5.053 -15.621 1.00 95.31 189 ALA A CA 1
ATOM 1358 C C . ALA A 1 189 ? -0.462 5.610 -14.446 1.00 95.31 189 ALA A C 1
ATOM 1360 O O . ALA A 1 189 ? -1.264 4.869 -13.891 1.00 95.31 189 ALA A O 1
ATOM 1361 N N . GLY A 1 190 ? -0.275 6.879 -14.064 1.00 93.31 190 GLY A N 1
ATOM 1362 C CA . GLY A 1 190 ? -1.025 7.520 -12.980 1.00 93.31 190 GLY A CA 1
ATOM 1363 C C . GLY A 1 190 ? -0.618 7.097 -11.565 1.00 93.31 190 GLY A C 1
ATOM 1364 O O . GLY A 1 190 ? -1.326 7.433 -10.632 1.00 93.31 190 GLY A O 1
ATOM 1365 N N . VAL A 1 191 ? 0.509 6.399 -11.396 1.00 93.06 191 VAL A N 1
ATOM 1366 C CA . VAL A 1 191 ? 0.962 5.860 -10.096 1.00 93.06 191 VAL A CA 1
ATOM 1367 C C . VAL A 1 191 ? 1.604 6.927 -9.212 1.00 93.06 191 VAL A C 1
ATOM 1369 O O . VAL A 1 191 ? 1.605 6.821 -7.993 1.00 93.06 191 VAL A O 1
ATOM 1372 N N . ALA A 1 192 ? 2.227 7.938 -9.817 1.00 93.06 192 ALA A N 1
ATOM 1373 C CA . ALA A 1 192 ? 2.828 9.037 -9.073 1.00 93.06 192 ALA A CA 1
ATOM 1374 C C . ALA A 1 192 ? 2.768 10.335 -9.885 1.00 93.06 192 ALA A C 1
ATOM 1376 O O . ALA A 1 192 ? 2.982 10.310 -11.104 1.00 93.06 192 ALA A O 1
ATOM 1377 N N . PRO A 1 193 ? 2.546 11.492 -9.239 1.00 94.81 193 PRO A N 1
ATOM 1378 C CA . PRO A 1 193 ? 2.641 12.776 -9.913 1.00 94.81 193 PRO A CA 1
ATOM 1379 C C . PRO A 1 193 ? 4.086 13.045 -10.357 1.00 94.81 193 PRO A C 1
ATOM 1381 O O . PRO A 1 193 ? 5.054 12.573 -9.759 1.00 94.81 193 PRO A O 1
ATOM 1384 N N . ALA A 1 194 ? 4.250 13.851 -11.409 1.00 96.31 194 ALA A N 1
ATOM 1385 C CA . ALA A 1 194 ? 5.561 14.091 -12.021 1.00 96.31 194 ALA A CA 1
ATOM 1386 C C . ALA A 1 194 ? 6.604 14.670 -11.052 1.00 96.31 194 ALA A C 1
ATOM 1388 O O . ALA A 1 194 ? 7.782 14.320 -11.147 1.00 96.31 194 ALA A O 1
ATOM 1389 N N . GLY A 1 195 ? 6.180 15.524 -10.115 1.00 95.94 195 GLY A N 1
ATOM 1390 C CA . GLY A 1 195 ? 7.058 16.069 -9.076 1.00 95.94 195 GLY A CA 1
ATOM 1391 C C . GLY A 1 195 ? 7.652 14.972 -8.193 1.00 95.94 195 GLY A C 1
ATOM 1392 O O . GLY A 1 195 ? 8.870 14.893 -8.045 1.00 95.94 195 GLY A O 1
ATOM 1393 N N . ASP A 1 196 ? 6.811 14.068 -7.695 1.00 94.62 196 ASP A N 1
ATOM 1394 C CA . ASP A 1 196 ? 7.242 12.994 -6.797 1.00 94.62 196 ASP A CA 1
ATOM 1395 C C . ASP A 1 196 ? 8.056 11.934 -7.539 1.00 94.62 196 ASP A C 1
ATOM 1397 O O . ASP A 1 196 ? 9.110 11.514 -7.063 1.00 94.62 196 ASP A O 1
ATOM 1401 N N . ALA A 1 197 ? 7.639 11.571 -8.756 1.00 96.25 197 ALA A N 1
ATOM 1402 C CA . ALA A 1 197 ? 8.352 10.606 -9.590 1.00 96.25 197 ALA A CA 1
ATOM 1403 C C . ALA A 1 197 ? 9.772 11.074 -9.965 1.00 96.25 197 ALA A C 1
ATOM 1405 O O . ALA A 1 197 ? 10.672 10.251 -10.138 1.00 96.25 197 ALA A O 1
ATOM 1406 N N . THR A 1 198 ? 9.992 12.389 -10.097 1.00 96.94 198 THR A N 1
ATOM 1407 C CA . THR A 1 198 ? 11.296 12.966 -10.476 1.00 96.94 198 THR A CA 1
ATOM 1408 C C . THR A 1 198 ? 12.122 13.480 -9.295 1.00 96.94 198 THR A C 1
ATOM 1410 O O . THR A 1 198 ? 13.327 13.690 -9.445 1.00 96.94 198 THR A O 1
ATOM 1413 N N . SER A 1 199 ? 11.528 13.607 -8.106 1.00 96.50 199 SER A N 1
ATOM 1414 C CA . SER A 1 199 ? 12.210 14.015 -6.871 1.00 96.50 199 SER A CA 1
ATOM 1415 C C . SER A 1 199 ? 13.529 13.259 -6.598 1.00 96.50 199 SER A C 1
ATOM 1417 O O . SER A 1 199 ? 14.533 13.909 -6.279 1.00 96.50 199 SER A O 1
ATOM 1419 N N . PRO A 1 200 ? 13.628 11.927 -6.819 1.00 95.31 200 PRO A N 1
ATOM 1420 C CA . PRO A 1 200 ? 14.869 11.192 -6.573 1.00 95.31 200 PRO A CA 1
ATOM 1421 C C . PRO A 1 200 ? 16.079 11.666 -7.389 1.00 95.31 200 PRO A C 1
ATOM 1423 O O . PRO A 1 200 ? 17.205 11.498 -6.926 1.00 95.31 200 PRO A O 1
ATOM 1426 N N . PHE A 1 201 ? 15.886 12.284 -8.564 1.00 95.19 201 PHE A N 1
ATOM 1427 C CA . PHE A 1 201 ? 16.991 12.787 -9.397 1.00 95.19 201 PHE A CA 1
ATOM 1428 C C . PHE A 1 201 ? 17.728 13.974 -8.768 1.00 95.19 201 PHE A C 1
ATOM 1430 O O . PHE A 1 201 ? 18.852 14.272 -9.168 1.00 95.19 201 PHE A O 1
ATOM 1437 N N . PHE A 1 202 ? 17.125 14.628 -7.773 1.00 95.25 202 PHE A N 1
ATOM 1438 C CA . PHE A 1 202 ? 17.726 15.739 -7.041 1.00 95.25 202 PHE A CA 1
ATOM 1439 C C . PHE A 1 202 ? 17.969 15.401 -5.565 1.00 95.25 202 PHE A C 1
ATOM 1441 O O . PHE A 1 202 ? 17.899 16.257 -4.683 1.00 95.25 202 PHE A O 1
ATOM 1448 N N . ASN A 1 203 ? 18.272 14.132 -5.276 1.00 96.81 203 ASN A N 1
ATOM 1449 C CA . ASN A 1 203 ? 18.676 13.716 -3.940 1.00 96.81 203 ASN A CA 1
ATOM 1450 C C . ASN A 1 203 ? 19.970 14.448 -3.505 1.00 96.81 203 ASN A C 1
ATOM 1452 O O . ASN A 1 203 ? 20.897 14.560 -4.314 1.00 96.81 203 ASN A O 1
ATOM 1456 N N . PRO A 1 204 ? 20.098 14.884 -2.234 1.00 97.69 204 PRO A N 1
ATOM 1457 C CA . PRO A 1 204 ? 21.297 15.566 -1.740 1.00 97.69 204 PRO A CA 1
ATOM 1458 C C . PRO A 1 204 ? 22.612 14.830 -2.022 1.00 97.69 204 PRO A C 1
ATOM 1460 O O . PRO A 1 204 ? 23.627 15.472 -2.273 1.00 97.69 204 PRO A O 1
ATOM 1463 N N . ILE A 1 205 ? 22.600 13.494 -2.034 1.00 97.62 205 ILE A N 1
ATOM 1464 C CA . ILE A 1 205 ? 23.771 12.674 -2.366 1.00 97.62 205 ILE A CA 1
ATOM 1465 C C . ILE A 1 205 ? 24.174 12.861 -3.837 1.00 97.62 205 ILE A C 1
ATOM 1467 O O . ILE A 1 205 ? 25.358 13.001 -4.131 1.00 97.62 205 ILE A O 1
ATOM 1471 N N . ILE A 1 206 ? 23.211 12.919 -4.763 1.00 96.56 206 ILE A N 1
ATOM 1472 C CA . ILE A 1 206 ? 23.474 13.162 -6.191 1.00 96.56 206 ILE A CA 1
ATOM 1473 C C . ILE A 1 206 ? 24.080 14.556 -6.380 1.00 96.56 206 ILE A C 1
ATOM 1475 O O . ILE A 1 206 ? 25.097 14.700 -7.057 1.00 96.56 206 ILE A O 1
ATOM 1479 N N . VAL A 1 207 ? 23.493 15.572 -5.741 1.00 96.94 207 VAL A N 1
ATOM 1480 C CA . VAL A 1 207 ? 23.983 16.959 -5.803 1.00 96.94 207 VAL A CA 1
ATOM 1481 C C . VAL A 1 207 ? 25.389 17.076 -5.206 1.00 96.94 207 VAL A C 1
ATOM 1483 O O . VAL A 1 207 ? 26.243 17.761 -5.768 1.00 96.94 207 VAL A O 1
ATOM 1486 N N . LEU A 1 208 ? 25.659 16.366 -4.106 1.00 98.06 208 LEU A N 1
ATOM 1487 C CA . LEU A 1 208 ? 26.983 16.291 -3.491 1.00 98.06 208 LEU A CA 1
ATOM 1488 C C . LEU A 1 208 ? 28.024 15.701 -4.452 1.00 98.06 208 LEU A C 1
ATOM 1490 O O . LEU A 1 208 ? 29.094 16.285 -4.615 1.00 98.06 208 LEU A O 1
ATOM 1494 N N . PHE A 1 209 ? 27.715 14.579 -5.113 1.00 97.44 209 PHE A N 1
ATOM 1495 C CA . PHE A 1 209 ? 28.610 13.991 -6.115 1.00 97.44 209 PHE A CA 1
ATOM 1496 C C . PHE A 1 209 ? 28.833 14.927 -7.301 1.00 97.44 209 PHE A C 1
ATOM 1498 O O . PHE A 1 209 ? 29.971 15.107 -7.724 1.00 97.44 209 PHE A O 1
ATOM 1505 N N . PHE A 1 210 ? 27.773 15.569 -7.796 1.00 97.00 210 PHE A N 1
ATOM 1506 C CA . PHE A 1 210 ? 27.870 16.545 -8.877 1.00 97.00 210 PHE A CA 1
ATOM 1507 C C . PHE A 1 210 ? 28.823 17.697 -8.523 1.00 97.00 210 PHE A C 1
ATOM 1509 O O . PHE A 1 210 ? 29.743 17.984 -9.286 1.00 97.00 210 PHE A O 1
ATOM 1516 N N . ALA A 1 211 ? 28.680 18.299 -7.337 1.00 97.12 211 ALA A N 1
ATOM 1517 C CA . ALA A 1 211 ? 29.594 19.339 -6.861 1.00 97.12 211 ALA A CA 1
ATOM 1518 C C . ALA A 1 211 ? 31.036 18.825 -6.689 1.00 97.12 211 ALA A C 1
ATOM 1520 O O . ALA A 1 211 ? 31.987 19.528 -7.026 1.00 97.12 211 ALA A O 1
ATOM 1521 N N . GLY A 1 212 ? 31.206 17.592 -6.200 1.00 97.88 212 GLY A N 1
ATOM 1522 C CA . GLY A 1 212 ? 32.509 16.935 -6.096 1.00 97.88 212 GLY A CA 1
ATOM 1523 C C . GLY A 1 212 ? 33.204 16.765 -7.448 1.00 97.88 212 GLY A C 1
ATOM 1524 O O . GLY A 1 212 ? 34.398 17.031 -7.554 1.00 97.88 212 GLY A O 1
ATOM 1525 N N . PHE A 1 213 ? 32.462 16.385 -8.491 1.00 97.31 213 PHE A N 1
ATOM 1526 C CA . PHE A 1 213 ? 33.004 16.267 -9.845 1.00 97.31 213 PHE A CA 1
ATOM 1527 C C . PHE A 1 213 ? 33.396 17.622 -10.437 1.00 97.31 213 PHE A C 1
ATOM 1529 O O . PHE A 1 213 ? 34.472 17.720 -11.018 1.00 97.31 213 PHE A O 1
ATOM 1536 N N . LEU A 1 214 ? 32.598 18.675 -10.219 1.00 97.38 214 LEU A N 1
ATOM 1537 C CA . LEU A 1 214 ? 32.963 20.036 -10.638 1.00 97.38 214 LEU A CA 1
ATOM 1538 C C . LEU A 1 214 ? 34.247 20.525 -9.954 1.00 97.38 214 LEU A C 1
ATOM 1540 O O . LEU A 1 214 ? 35.090 21.140 -10.596 1.00 97.38 214 LEU A O 1
ATOM 1544 N N . MET A 1 215 ? 34.417 20.235 -8.660 1.00 97.44 215 MET A N 1
ATOM 1545 C CA . MET A 1 215 ? 35.644 20.579 -7.930 1.00 97.44 215 MET A CA 1
ATOM 1546 C C . MET A 1 215 ? 36.861 19.769 -8.382 1.00 97.44 215 MET A C 1
ATOM 1548 O O . MET A 1 215 ? 37.980 20.237 -8.221 1.00 97.44 215 MET A O 1
ATOM 1552 N N . ALA A 1 216 ? 36.661 18.555 -8.897 1.00 97.75 216 ALA A N 1
ATOM 1553 C CA . ALA A 1 216 ? 37.744 17.724 -9.414 1.00 97.75 216 ALA A CA 1
ATOM 1554 C C . ALA A 1 216 ? 38.181 18.126 -10.834 1.00 97.75 216 ALA A C 1
ATOM 1556 O O . ALA A 1 216 ? 39.314 17.847 -11.218 1.00 97.75 216 ALA A O 1
ATOM 1557 N N . GLU A 1 217 ? 37.281 18.729 -11.615 1.00 96.00 217 GLU A N 1
ATOM 1558 C CA . GLU A 1 217 ? 37.575 19.263 -12.949 1.00 96.00 217 GLU A CA 1
ATOM 1559 C C . GLU A 1 217 ? 38.325 20.606 -12.893 1.00 96.00 217 GLU A C 1
ATOM 1561 O O . GLU A 1 217 ? 39.196 20.844 -13.732 1.00 96.00 217 GLU A O 1
ATOM 1566 N N . ALA A 1 218 ? 37.960 21.469 -11.934 1.00 83.81 218 ALA A N 1
ATOM 1567 C CA . ALA A 1 218 ? 38.485 22.829 -11.762 1.00 83.81 218 ALA A CA 1
ATOM 1568 C C . ALA A 1 218 ? 39.963 22.879 -11.337 1.00 83.81 218 ALA A C 1
ATOM 1570 O O . ALA A 1 218 ? 40.673 23.776 -11.851 1.00 83.81 218 ALA A O 1
#

Sequence (218 aa):
MTDVASIGSEVGEPRRGRGAQAGLLAIAIAVGGLLAALAPPDWPEGEGTVTLSYLGEQVAAAPVVVGESEPVAVDATSASLSFYLDLPSGVSDHDSIAATIEVRDEAGGAVRPDIAAVELRVTLADGRTELIPATRWNETEGHLEAARRPTEGGAVVLGLLGAVVVLWVTEAFPLFVTSLLIPVVLVVAGVAPAGDATSPFFNPIIVLFFAGFLMAEA

pLDDT: mean 90.52, std 11.94, range [40.66, 98.25]

Radius of gyration: 27.05 Å; chains: 1; bounding box: 80×36×80 Å

Secondary structure (DSSP, 8-state):
-----------------HHHHHHHHHHHHHHHHHHHHTSPPPPPPEEEEEEEEETTEEEEEEEEEET----EEEEEEETTEEEEEEETT---SSSPEEEEEEEEETT-PBP---GGGEEEEEE-TTS-EEEE-EEEEETTTTEEEEEEPPP-SHHHHHHHHHHHHHHHHHTSS-HHHHHHHHHHHHHHTTSS-HHHHHGGGG-HHHHHHHHHHHHHH-

Foldseek 3Di:
DDDPDDDPPPPPDPPDDPVVLVVLLVQLQVQLQVQLVVFDDFADFAKKKKFKAFQNHTFDIDIFTEQAQDKDWDWGDDDFKIKIKIFNRTHYRADKTKMKIFIAGNVRHTDDDDQVRIWIWMQGPVRDIGTQGFDDADPVVRITMTMDGTDACRSQVRSLVSSLVSCVVVVSDPNVVSLVVQLVSCCVVVNDPSCVSCVVCPPPVNVVVVVVVVVVVD